Protein AF-A0A176FEP1-F1 (afdb_monomer)

Structure (mmCIF, N/CA/C/O backbone):
data_AF-A0A176FEP1-F1
#
_entry.id   AF-A0A176FEP1-F1
#
loop_
_atom_site.group_PDB
_atom_site.id
_atom_site.type_symbol
_atom_site.label_atom_id
_atom_site.label_alt_id
_atom_site.label_comp_id
_atom_site.label_asym_id
_atom_site.label_entity_id
_atom_site.label_seq_id
_atom_site.pdbx_PDB_ins_code
_atom_site.Cartn_x
_atom_site.Cartn_y
_atom_site.Cartn_z
_atom_site.occupancy
_atom_site.B_iso_or_equiv
_atom_site.auth_seq_id
_atom_site.auth_comp_id
_atom_site.auth_asym_id
_atom_site.auth_atom_id
_atom_site.pdbx_PDB_model_num
ATOM 1 N N . MET A 1 1 ? 14.447 -9.419 -22.314 1.00 90.88 1 MET A N 1
ATOM 2 C CA . MET A 1 1 ? 14.487 -10.756 -21.674 1.00 90.88 1 MET A CA 1
ATOM 3 C C . MET A 1 1 ? 13.138 -11.108 -21.069 1.00 90.88 1 MET A C 1
ATOM 5 O O . MET A 1 1 ? 12.505 -12.002 -21.605 1.00 90.88 1 MET A O 1
ATOM 9 N N . LEU A 1 2 ? 12.655 -10.377 -20.054 1.00 93.69 2 LEU A N 1
ATOM 10 C CA . LEU A 1 2 ? 11.358 -10.649 -19.411 1.00 93.69 2 LEU A CA 1
ATOM 11 C C . LEU A 1 2 ? 10.165 -10.639 -20.390 1.00 93.69 2 LEU A C 1
ATOM 13 O O . LEU A 1 2 ? 9.398 -11.592 -20.425 1.00 93.69 2 LEU A O 1
ATOM 17 N N . ALA A 1 3 ? 10.058 -9.624 -21.258 1.00 93.44 3 ALA A N 1
ATOM 18 C CA . ALA A 1 3 ? 8.990 -9.545 -22.269 1.00 93.44 3 ALA A CA 1
ATOM 19 C C . ALA A 1 3 ? 9.002 -10.715 -23.275 1.00 93.44 3 ALA A C 1
ATOM 21 O O . ALA A 1 3 ? 7.971 -11.063 -23.835 1.00 93.44 3 ALA A O 1
ATOM 22 N N . HIS A 1 4 ? 10.162 -11.347 -23.471 1.00 94.56 4 HIS A N 1
ATOM 23 C CA . HIS A 1 4 ? 10.335 -12.499 -24.359 1.00 94.56 4 HIS A CA 1
ATOM 24 C C . HIS A 1 4 ? 10.307 -13.842 -23.609 1.00 94.56 4 HIS A C 1
ATOM 26 O O . HIS A 1 4 ? 10.610 -14.870 -24.200 1.00 94.56 4 HIS A O 1
ATOM 32 N N . GLY A 1 5 ? 9.986 -13.855 -22.309 1.00 93.44 5 GLY A N 1
ATOM 33 C CA . GLY A 1 5 ? 9.906 -15.088 -21.518 1.00 93.44 5 GLY A CA 1
ATOM 34 C C . GLY A 1 5 ? 11.257 -15.724 -21.174 1.00 93.44 5 GLY A C 1
ATOM 35 O O . GLY A 1 5 ? 11.300 -16.876 -20.767 1.00 93.44 5 GLY A O 1
ATOM 36 N N . HIS A 1 6 ? 12.370 -14.996 -21.313 1.00 95.00 6 HIS A N 1
ATOM 37 C CA . HIS A 1 6 ? 13.706 -15.509 -20.960 1.00 95.00 6 HIS A CA 1
ATOM 38 C C . HIS A 1 6 ? 14.022 -15.390 -19.455 1.00 95.00 6 HIS A C 1
ATOM 40 O O . HIS A 1 6 ? 15.152 -15.632 -19.041 1.00 95.00 6 HIS A O 1
ATOM 46 N N . GLY A 1 7 ? 13.065 -14.938 -18.647 1.00 93.19 7 GLY A N 1
ATOM 47 C CA . GLY A 1 7 ? 13.167 -14.855 -17.194 1.00 93.19 7 GLY A CA 1
ATOM 48 C C . GLY A 1 7 ? 11.782 -14.680 -16.582 1.00 93.19 7 GLY A C 1
ATOM 49 O O . GLY A 1 7 ? 10.898 -14.125 -17.234 1.00 93.19 7 GLY A O 1
ATOM 50 N N . ASP A 1 8 ? 11.608 -15.153 -15.350 1.00 92.62 8 ASP A N 1
ATOM 51 C CA . ASP A 1 8 ? 10.306 -15.196 -14.669 1.00 92.62 8 ASP A CA 1
ATOM 52 C C . ASP A 1 8 ? 9.981 -13.924 -13.872 1.00 92.62 8 ASP A C 1
ATOM 54 O O . ASP A 1 8 ? 8.818 -13.649 -13.580 1.00 92.62 8 ASP A O 1
ATOM 58 N N . GLY A 1 9 ? 11.000 -13.120 -13.559 1.00 94.50 9 GLY A N 1
ATOM 59 C CA . GLY A 1 9 ? 10.851 -11.842 -12.875 1.00 94.50 9 GLY A CA 1
ATOM 60 C C . GLY A 1 9 ? 12.052 -10.923 -13.082 1.00 94.50 9 GLY A C 1
ATOM 61 O O . GLY A 1 9 ? 13.108 -11.340 -13.564 1.00 94.50 9 GLY A O 1
ATOM 62 N N . LEU A 1 10 ? 11.885 -9.649 -12.734 1.00 95.38 10 LEU A N 1
ATOM 63 C CA . LEU A 1 10 ? 12.926 -8.625 -12.819 1.00 95.38 10 LEU A CA 1
ATOM 64 C C . LEU A 1 10 ? 13.037 -7.880 -11.492 1.00 95.38 10 LEU A C 1
ATOM 66 O O . LEU A 1 10 ? 12.065 -7.296 -11.032 1.00 95.38 10 LEU A O 1
ATOM 70 N N . VAL A 1 11 ? 14.245 -7.819 -10.936 1.00 95.69 11 VAL A N 1
ATOM 71 C CA . VAL A 1 11 ? 14.590 -6.901 -9.843 1.00 95.69 11 VAL A CA 1
ATOM 72 C C . VAL A 1 11 ? 15.598 -5.891 -10.375 1.00 95.69 11 VAL A C 1
ATOM 74 O O . VAL A 1 11 ? 16.628 -6.269 -10.935 1.00 95.69 11 VAL A O 1
ATOM 77 N N . THR A 1 12 ? 15.303 -4.600 -10.246 1.00 94.62 12 THR A N 1
ATOM 78 C CA . THR A 1 12 ? 16.153 -3.520 -10.775 1.00 94.62 12 THR A CA 1
ATOM 79 C C . THR A 1 12 ? 16.115 -2.283 -9.875 1.00 94.62 12 THR A C 1
ATOM 81 O O . THR A 1 12 ? 15.426 -2.266 -8.867 1.00 94.62 12 THR A O 1
ATOM 84 N N . GLY A 1 13 ? 16.877 -1.238 -10.203 1.00 92.62 13 GLY A N 1
ATOM 85 C CA . GLY A 1 13 ? 16.836 0.057 -9.507 1.00 92.62 13 GLY A CA 1
ATOM 86 C C . GLY A 1 13 ? 17.880 0.274 -8.410 1.00 92.62 13 GLY A C 1
ATOM 87 O O . GLY A 1 13 ? 18.100 1.414 -8.017 1.00 92.62 13 GLY A O 1
ATOM 88 N N . ALA A 1 14 ? 18.647 -0.751 -8.029 1.00 92.06 14 ALA A N 1
ATOM 89 C CA . ALA A 1 14 ? 19.716 -0.642 -7.023 1.00 92.06 14 ALA A CA 1
ATOM 90 C C . ALA A 1 14 ? 20.821 0.396 -7.344 1.00 92.06 14 ALA A C 1
ATOM 92 O O . ALA A 1 14 ? 21.627 0.734 -6.487 1.00 92.06 14 ALA A O 1
ATOM 93 N N . THR A 1 15 ? 20.886 0.911 -8.576 1.00 90.88 15 THR A N 1
ATOM 94 C CA . THR A 1 15 ? 21.893 1.894 -9.017 1.00 90.88 15 THR A CA 1
ATOM 95 C C . THR A 1 15 ? 21.293 3.137 -9.681 1.00 90.88 15 THR A C 1
ATOM 97 O O . THR A 1 15 ? 22.027 3.961 -10.227 1.00 90.88 15 THR A O 1
ATOM 100 N N . ARG A 1 16 ? 19.960 3.291 -9.693 1.00 91.81 16 ARG A N 1
ATOM 101 C CA . ARG A 1 16 ? 19.256 4.353 -10.438 1.00 91.81 16 ARG A CA 1
ATOM 102 C C . ARG A 1 16 ? 18.066 4.884 -9.642 1.00 91.81 16 ARG A C 1
ATOM 104 O O . ARG A 1 16 ? 17.509 4.191 -8.804 1.00 91.81 16 ARG A O 1
ATOM 111 N N . LYS A 1 17 ? 17.637 6.117 -9.930 1.00 90.00 17 LYS A N 1
ATOM 112 C CA . LYS A 1 17 ? 16.442 6.701 -9.298 1.00 90.00 17 LYS A CA 1
ATOM 113 C C . LYS A 1 17 ? 15.183 5.943 -9.726 1.00 90.00 17 LYS A C 1
ATOM 115 O O . LYS A 1 17 ? 14.990 5.729 -10.922 1.00 90.00 17 LYS A O 1
ATOM 120 N N . SER A 1 18 ? 14.301 5.628 -8.779 1.00 89.69 18 SER A N 1
ATOM 121 C CA . SER A 1 18 ? 13.091 4.828 -9.023 1.00 89.69 18 SER A CA 1
ATOM 122 C C . SER A 1 18 ? 12.181 5.422 -10.099 1.00 89.69 18 SER A C 1
ATOM 124 O O . SER A 1 18 ? 11.716 4.683 -10.953 1.00 89.69 18 SER A O 1
ATOM 126 N N . ALA A 1 19 ? 12.018 6.750 -10.145 1.00 88.38 19 ALA A N 1
ATOM 127 C CA . ALA A 1 19 ? 11.237 7.416 -11.195 1.00 88.38 19 ALA A CA 1
ATOM 128 C C . ALA A 1 19 ? 11.796 7.155 -12.606 1.00 88.38 19 ALA A C 1
ATOM 130 O O . ALA A 1 19 ? 11.045 6.882 -13.533 1.00 88.38 19 ALA A O 1
ATOM 131 N N . HIS A 1 20 ? 13.125 7.174 -12.762 1.00 91.94 20 HIS A N 1
ATOM 132 C CA . HIS A 1 20 ? 13.760 6.860 -14.042 1.00 91.94 20 HIS A CA 1
ATOM 133 C C . HIS A 1 20 ? 13.598 5.381 -14.405 1.00 91.94 20 HIS A C 1
ATOM 135 O O . HIS A 1 20 ? 13.428 5.037 -15.565 1.00 91.94 20 HIS A O 1
ATOM 141 N N . VAL A 1 21 ? 13.675 4.493 -13.415 1.00 93.38 21 VAL A N 1
ATOM 142 C CA . VAL A 1 21 ? 13.493 3.052 -13.621 1.00 93.38 21 VAL A CA 1
ATOM 143 C C . VAL A 1 21 ? 12.059 2.746 -14.050 1.00 93.38 21 VAL A C 1
ATOM 145 O O . VAL A 1 21 ? 11.878 1.997 -15.005 1.00 93.38 21 VAL A O 1
ATOM 148 N N . LEU A 1 22 ? 11.072 3.357 -13.390 1.00 92.19 22 LEU A N 1
ATOM 149 C CA . LEU A 1 22 ? 9.656 3.203 -13.708 1.00 92.19 22 LEU A CA 1
ATOM 150 C C . LEU A 1 22 ? 9.344 3.685 -15.131 1.00 92.19 22 LEU A C 1
ATOM 152 O O . LEU A 1 22 ? 8.743 2.941 -15.891 1.00 92.19 22 LEU A O 1
ATOM 156 N N . ASP A 1 23 ? 9.852 4.857 -15.525 1.00 92.62 23 ASP A N 1
ATOM 157 C CA . ASP A 1 23 ? 9.743 5.384 -16.897 1.00 92.62 23 ASP A CA 1
ATOM 158 C C . ASP A 1 23 ? 10.271 4.389 -17.948 1.00 92.62 23 ASP A C 1
ATOM 160 O O . ASP A 1 23 ? 9.605 4.081 -18.935 1.00 92.62 23 ASP A O 1
ATOM 164 N N . ARG A 1 24 ? 11.442 3.784 -17.699 1.00 93.88 24 ARG A N 1
ATOM 165 C CA . ARG A 1 24 ? 12.003 2.761 -18.599 1.00 93.88 24 ARG A CA 1
ATOM 166 C C . ARG A 1 24 ? 11.187 1.475 -18.646 1.00 93.88 24 ARG A C 1
ATOM 168 O O . ARG A 1 24 ? 11.167 0.831 -19.691 1.00 93.88 24 ARG A O 1
ATOM 175 N N . ILE A 1 25 ? 10.573 1.079 -17.534 1.00 93.88 25 ILE A N 1
ATOM 176 C CA . ILE A 1 25 ? 9.678 -0.081 -17.495 1.00 93.88 25 ILE A CA 1
ATOM 177 C C . ILE A 1 25 ? 8.408 0.235 -18.294 1.00 93.88 25 ILE A C 1
ATOM 179 O O . ILE A 1 25 ? 8.010 -0.606 -19.098 1.00 93.88 25 ILE A O 1
ATOM 183 N N . ASN A 1 26 ? 7.866 1.454 -18.165 1.00 93.56 26 ASN A N 1
ATOM 184 C CA . ASN A 1 26 ? 6.637 1.887 -18.839 1.00 93.56 26 ASN A CA 1
ATOM 185 C C . ASN A 1 26 ? 6.740 1.889 -20.377 1.00 93.56 26 ASN A C 1
ATOM 187 O O . ASN A 1 26 ? 5.744 1.825 -21.081 1.00 93.56 26 ASN A O 1
ATOM 191 N N . HIS A 1 27 ? 7.958 1.927 -20.926 1.00 93.75 27 HIS A N 1
ATOM 192 C CA . HIS A 1 27 ? 8.187 1.789 -22.370 1.00 93.75 27 HIS A CA 1
ATOM 193 C C . HIS A 1 27 ? 7.929 0.373 -22.915 1.00 93.75 27 HIS A C 1
ATOM 195 O O . HIS A 1 27 ? 7.895 0.186 -24.131 1.00 93.75 27 HIS A O 1
ATOM 201 N N . VAL A 1 28 ? 7.859 -0.637 -22.044 1.00 94.19 28 VAL A N 1
ATOM 202 C CA . VAL A 1 28 ? 7.764 -2.057 -22.428 1.00 94.19 28 VAL A CA 1
ATOM 203 C C . VAL A 1 28 ? 6.559 -2.739 -21.786 1.00 94.19 28 VAL A C 1
ATOM 205 O O . VAL A 1 28 ? 5.994 -3.651 -22.382 1.00 94.19 28 VAL A O 1
ATOM 208 N N . PHE A 1 29 ? 6.197 -2.327 -20.575 1.00 94.12 29 PHE A N 1
ATOM 209 C CA . PHE A 1 29 ? 5.078 -2.858 -19.807 1.00 94.12 29 PHE A CA 1
ATOM 210 C C . PHE A 1 29 ? 4.222 -1.705 -19.317 1.00 94.12 29 PHE A C 1
ATOM 212 O O . PHE A 1 29 ? 4.771 -0.677 -18.951 1.00 94.12 29 PHE A O 1
ATOM 219 N N . ASP A 1 30 ? 2.920 -1.916 -19.216 1.00 92.81 30 ASP A N 1
ATOM 220 C CA . ASP A 1 30 ? 1.976 -0.930 -18.700 1.00 92.81 30 ASP A CA 1
ATOM 221 C C . ASP A 1 30 ? 2.180 -0.757 -17.182 1.00 92.81 30 ASP A C 1
ATOM 223 O O . ASP A 1 30 ? 1.655 -1.508 -16.365 1.00 92.81 30 ASP A O 1
ATOM 227 N N . ALA A 1 31 ? 3.047 0.187 -16.806 1.00 90.50 31 ALA A N 1
ATOM 228 C CA . ALA A 1 31 ? 3.557 0.401 -15.446 1.00 90.50 31 ALA A CA 1
ATOM 229 C C . ALA A 1 31 ? 3.258 1.809 -14.899 1.00 90.50 31 ALA A C 1
ATOM 231 O O . ALA A 1 31 ? 3.767 2.195 -13.843 1.00 90.50 31 ALA A O 1
ATOM 232 N N . GLY A 1 32 ? 2.481 2.589 -15.646 1.00 90.00 32 GLY A N 1
ATOM 233 C CA . GLY A 1 32 ? 2.027 3.926 -15.284 1.00 90.00 32 GLY A CA 1
ATOM 234 C C . GLY A 1 32 ? 0.773 3.929 -14.407 1.00 90.00 32 GLY A C 1
ATOM 235 O O . GLY A 1 32 ? 0.088 2.917 -14.247 1.00 90.00 32 GLY A O 1
ATOM 236 N N . ALA A 1 33 ? 0.469 5.104 -13.856 1.00 89.50 33 ALA A N 1
ATOM 237 C CA . ALA A 1 33 ? -0.738 5.350 -13.065 1.00 89.50 33 ALA A CA 1
ATOM 238 C C . ALA A 1 33 ? -2.008 5.076 -13.885 1.00 89.50 33 ALA A C 1
ATOM 240 O O . ALA A 1 33 ? -2.933 4.422 -13.419 1.00 89.50 33 ALA A O 1
ATOM 241 N N . GLU A 1 34 ? -1.996 5.476 -15.157 1.00 89.00 34 GLU A N 1
ATOM 242 C CA . GLU A 1 34 ? -3.073 5.279 -16.126 1.00 89.00 34 GLU A CA 1
ATOM 243 C C . GLU A 1 34 ? -3.420 3.801 -16.379 1.00 89.00 34 GLU A C 1
ATOM 245 O O . GLU A 1 34 ? -4.507 3.490 -16.859 1.00 89.00 34 GLU A O 1
ATOM 250 N N . HIS A 1 35 ? -2.511 2.891 -16.018 1.00 90.06 35 HIS A N 1
ATOM 251 C CA . HIS A 1 35 ? -2.680 1.443 -16.118 1.00 90.06 35 HIS A CA 1
ATOM 252 C C . HIS A 1 35 ? -2.990 0.784 -14.758 1.00 90.06 35 HIS A C 1
ATOM 254 O O . HIS A 1 35 ? -3.132 -0.434 -14.660 1.00 90.06 35 HIS A O 1
ATOM 260 N N . GLY A 1 36 ? -3.116 1.578 -13.689 1.00 90.19 36 GLY A N 1
ATOM 261 C CA . GLY A 1 36 ? -3.427 1.106 -12.341 1.00 90.19 36 GLY A CA 1
ATOM 262 C C . GLY A 1 36 ? -2.242 0.471 -11.608 1.00 90.19 36 GLY A C 1
ATOM 263 O O . GLY A 1 36 ? -2.458 -0.368 -10.722 1.00 90.19 36 GLY A O 1
ATOM 264 N N . ALA A 1 37 ? -1.008 0.840 -11.976 1.00 94.44 37 ALA A N 1
ATOM 265 C CA . ALA A 1 37 ? 0.199 0.410 -11.279 1.00 94.44 37 ALA A CA 1
ATOM 266 C C . ALA A 1 37 ? 0.368 1.164 -9.951 1.00 94.44 37 ALA A C 1
ATOM 268 O O . ALA A 1 37 ? 0.181 2.375 -9.877 1.00 94.44 37 ALA A O 1
ATOM 269 N N . VAL A 1 38 ? 0.739 0.464 -8.879 1.00 95.56 38 VAL A N 1
ATOM 270 C CA . VAL A 1 38 ? 0.790 1.022 -7.517 1.00 95.56 38 VAL A CA 1
ATOM 271 C C . VAL A 1 38 ? 2.018 0.506 -6.779 1.00 95.56 38 VAL A C 1
ATOM 273 O O . VAL A 1 38 ? 2.323 -0.684 -6.822 1.00 95.56 38 VAL A O 1
ATOM 276 N N . GLY A 1 39 ? 2.720 1.387 -6.061 1.00 95.19 39 GLY A N 1
ATOM 277 C CA . GLY A 1 39 ? 3.815 0.991 -5.171 1.00 95.19 39 GLY A CA 1
ATOM 278 C C . GLY A 1 39 ? 3.333 0.763 -3.739 1.00 95.19 39 GLY A C 1
ATOM 279 O O . GLY A 1 39 ? 3.055 1.722 -3.030 1.00 95.19 39 GLY A O 1
ATOM 280 N N . VAL A 1 40 ? 3.259 -0.480 -3.274 1.00 96.38 40 VAL A N 1
ATOM 281 C CA . VAL A 1 40 ? 2.847 -0.812 -1.899 1.00 96.38 40 VAL A CA 1
ATOM 282 C C . VAL A 1 40 ? 4.080 -1.035 -1.028 1.00 96.38 40 VAL A C 1
ATOM 284 O O . VAL A 1 40 ? 4.922 -1.870 -1.338 1.00 96.38 40 VAL A O 1
ATOM 287 N N . THR A 1 41 ? 4.214 -0.320 0.085 1.00 96.00 41 THR A N 1
ATOM 288 C CA . THR A 1 41 ? 5.345 -0.497 1.010 1.00 96.00 41 THR A CA 1
ATOM 289 C C . THR A 1 41 ? 4.877 -1.146 2.302 1.00 96.00 41 THR A C 1
ATOM 291 O O . THR A 1 41 ? 4.010 -0.607 2.985 1.00 96.00 41 THR A O 1
ATOM 294 N N . ALA A 1 42 ? 5.473 -2.279 2.670 1.00 95.75 42 ALA A N 1
ATOM 295 C CA . ALA A 1 42 ? 5.190 -2.962 3.924 1.00 95.75 42 ALA A CA 1
ATOM 296 C C . ALA A 1 42 ? 6.120 -2.458 5.037 1.00 95.75 42 ALA A C 1
ATOM 298 O O . ALA A 1 42 ? 7.342 -2.431 4.890 1.00 95.75 42 ALA A O 1
ATOM 299 N N . LEU A 1 43 ? 5.531 -2.074 6.165 1.00 95.88 43 LEU A N 1
ATOM 300 C CA . LEU A 1 43 ? 6.215 -1.700 7.395 1.00 95.88 43 LEU A CA 1
ATOM 301 C C . LEU A 1 43 ? 6.065 -2.820 8.416 1.00 95.88 43 LEU A C 1
ATOM 303 O O . LEU A 1 43 ? 4.950 -3.206 8.767 1.00 95.88 43 LEU A O 1
ATOM 307 N N . LEU A 1 44 ? 7.194 -3.312 8.915 1.00 95.06 44 LEU A N 1
ATOM 308 C CA . LEU A 1 44 ? 7.253 -4.312 9.968 1.00 95.06 44 LEU A CA 1
ATOM 309 C C . LEU A 1 44 ? 7.765 -3.641 11.239 1.00 95.06 44 LEU A C 1
ATOM 311 O O . LEU A 1 44 ? 8.904 -3.175 11.307 1.00 95.06 44 LEU A O 1
ATOM 315 N N . HIS A 1 45 ? 6.921 -3.589 12.265 1.00 94.69 45 HIS A N 1
ATOM 316 C CA . HIS A 1 45 ? 7.289 -3.005 13.550 1.00 94.69 45 HIS A CA 1
ATOM 317 C C . HIS A 1 45 ? 6.603 -3.752 14.693 1.00 94.69 45 HIS A C 1
ATOM 319 O O . HIS A 1 45 ? 5.382 -3.900 14.703 1.00 94.69 45 HIS A O 1
ATOM 325 N N . LYS A 1 46 ? 7.389 -4.228 15.671 1.00 92.12 46 LYS A N 1
ATOM 326 C CA . LYS A 1 46 ? 6.897 -4.954 16.863 1.00 92.12 46 LYS A CA 1
ATOM 327 C C . LYS A 1 46 ? 5.933 -6.107 16.527 1.00 92.12 46 LYS A C 1
ATOM 329 O O . LYS A 1 46 ? 4.891 -6.256 17.155 1.00 92.12 46 LYS A O 1
ATOM 334 N N . GLY A 1 47 ? 6.261 -6.896 15.502 1.00 90.81 47 GLY A N 1
ATOM 335 C CA . GLY A 1 47 ? 5.443 -8.035 15.061 1.00 90.81 47 GLY A CA 1
ATOM 336 C C . GLY A 1 47 ? 4.165 -7.665 14.298 1.00 90.81 47 GLY A C 1
ATOM 337 O O . GLY A 1 47 ? 3.400 -8.555 13.944 1.00 90.81 47 GLY A O 1
ATOM 338 N N . ARG A 1 48 ? 3.922 -6.376 14.020 1.00 92.44 48 ARG A N 1
ATOM 339 C CA . ARG A 1 48 ? 2.820 -5.915 13.165 1.00 92.44 48 ARG A CA 1
ATOM 340 C C . ARG A 1 48 ? 3.329 -5.635 11.759 1.00 92.44 48 ARG A C 1
ATOM 342 O O . ARG A 1 48 ? 4.392 -5.037 11.605 1.00 92.44 48 ARG A O 1
ATOM 349 N N . ILE A 1 49 ? 2.529 -6.018 10.768 1.00 95.25 49 ILE A N 1
ATOM 350 C CA . ILE A 1 49 ? 2.721 -5.675 9.359 1.00 95.25 49 ILE A CA 1
ATOM 351 C C . ILE A 1 49 ? 1.644 -4.656 8.988 1.00 95.25 49 ILE A C 1
ATOM 353 O O . ILE A 1 49 ? 0.456 -4.930 9.159 1.00 95.25 49 ILE A O 1
ATOM 357 N N . VAL A 1 50 ? 2.056 -3.480 8.520 1.00 97.12 50 VAL A N 1
ATOM 358 C CA . VAL A 1 50 ? 1.158 -2.432 8.014 1.00 97.12 50 VAL A CA 1
ATOM 359 C C . VAL A 1 50 ? 1.660 -1.984 6.652 1.00 97.12 50 VAL A C 1
ATOM 361 O O . VAL A 1 50 ? 2.822 -1.624 6.505 1.00 97.12 50 VAL A O 1
ATOM 364 N N . MET A 1 51 ? 0.793 -1.999 5.652 1.00 97.81 51 MET A N 1
ATOM 365 C CA . MET A 1 51 ? 1.097 -1.541 4.304 1.00 97.81 51 MET A CA 1
ATOM 366 C C . MET A 1 51 ? 0.699 -0.076 4.148 1.00 97.81 51 MET A C 1
ATOM 368 O O . MET A 1 51 ? -0.422 0.298 4.473 1.00 97.81 51 MET A O 1
ATOM 372 N N . ILE A 1 52 ? 1.613 0.748 3.644 1.00 97.88 52 ILE A N 1
ATOM 373 C CA . ILE A 1 52 ? 1.327 2.106 3.175 1.00 97.88 52 ILE A CA 1
ATOM 374 C C . ILE A 1 52 ? 1.260 2.041 1.656 1.00 97.88 52 ILE A C 1
ATOM 376 O O . ILE A 1 52 ? 2.227 1.621 1.011 1.00 97.88 52 ILE A O 1
ATOM 380 N N . THR A 1 53 ? 0.118 2.414 1.088 1.00 95.75 53 THR A N 1
ATOM 381 C CA . THR A 1 53 ? -0.103 2.278 -0.350 1.00 95.75 53 THR A CA 1
ATOM 382 C C . THR A 1 53 ? 0.270 3.543 -1.107 1.00 95.75 53 THR A C 1
ATOM 384 O O . THR A 1 53 ? 0.090 4.666 -0.647 1.00 95.75 53 THR A O 1
ATOM 387 N N . ASP A 1 54 ? 0.787 3.299 -2.296 1.00 84.69 54 ASP A N 1
ATOM 388 C CA . ASP A 1 54 ? 1.342 4.229 -3.261 1.00 84.69 54 ASP A CA 1
ATOM 389 C C . ASP A 1 54 ? 2.478 5.156 -2.813 1.00 84.69 54 ASP A C 1
ATOM 391 O O . ASP A 1 54 ? 2.361 6.377 -2.678 1.00 84.69 54 ASP A O 1
ATOM 395 N N . THR A 1 55 ? 3.647 4.549 -2.657 1.00 79.69 55 THR A N 1
ATOM 396 C CA . THR A 1 55 ? 4.914 5.238 -2.411 1.00 79.69 55 THR A CA 1
ATOM 397 C C . THR A 1 55 ? 5.694 5.576 -3.683 1.00 79.69 55 THR A C 1
ATOM 399 O O . THR A 1 55 ? 6.786 6.144 -3.572 1.00 79.69 55 THR A O 1
ATOM 402 N N . LEU A 1 56 ? 5.182 5.253 -4.881 1.00 85.69 56 LEU A N 1
ATOM 403 C CA . LEU A 1 56 ? 5.995 5.276 -6.103 1.00 85.69 56 LEU A CA 1
ATOM 404 C C . LEU A 1 56 ? 5.321 5.900 -7.333 1.00 85.69 56 LEU A C 1
ATOM 406 O O . LEU A 1 56 ? 5.999 6.657 -8.033 1.00 85.69 56 LEU A O 1
ATOM 410 N N . VAL A 1 57 ? 4.048 5.599 -7.601 1.00 89.75 57 VAL A N 1
ATOM 411 C CA . VAL A 1 57 ? 3.423 5.788 -8.919 1.00 89.75 57 VAL A CA 1
ATOM 412 C C . VAL A 1 57 ? 2.542 7.041 -8.969 1.00 89.75 57 VAL A C 1
ATOM 414 O O . VAL A 1 57 ? 2.917 7.997 -9.649 1.00 89.75 57 VAL A O 1
ATOM 417 N N . HIS A 1 58 ? 1.424 7.099 -8.236 1.00 91.62 58 HIS A N 1
ATOM 418 C CA . HIS A 1 58 ? 0.467 8.209 -8.327 1.00 91.62 58 HIS A CA 1
ATOM 419 C C . HIS A 1 58 ? 0.901 9.385 -7.452 1.00 91.62 58 HIS A C 1
ATOM 421 O O . HIS A 1 58 ? 0.981 9.293 -6.227 1.00 91.62 58 HIS A O 1
ATOM 427 N N . GLU A 1 59 ? 1.158 10.538 -8.069 1.00 89.50 59 GLU A N 1
ATOM 428 C CA . GLU A 1 59 ? 1.571 11.731 -7.329 1.00 89.50 59 GLU A CA 1
ATOM 429 C C . GLU A 1 59 ? 0.407 12.374 -6.557 1.00 89.50 59 GLU A C 1
ATOM 431 O O . GLU A 1 59 ? 0.536 12.647 -5.358 1.00 89.50 59 GLU A O 1
ATOM 436 N N . TRP A 1 60 ? -0.729 12.553 -7.238 1.00 91.38 60 TRP A N 1
ATOM 437 C CA . TRP A 1 60 ? -1.950 13.178 -6.727 1.00 91.38 60 TRP A CA 1
ATOM 438 C C . TRP A 1 60 ? -3.182 12.366 -7.151 1.00 91.38 60 TRP A C 1
ATOM 440 O O . TRP A 1 60 ? -3.891 12.797 -8.055 1.00 91.38 60 TRP A O 1
ATOM 450 N N . PRO A 1 61 ? -3.441 11.211 -6.519 1.00 94.00 61 PRO A N 1
ATOM 451 C CA . PRO A 1 61 ? -4.535 10.335 -6.927 1.00 94.00 61 PRO A CA 1
ATOM 452 C C . PRO A 1 61 ? -5.898 10.995 -6.680 1.00 94.00 61 PRO A C 1
ATOM 454 O O . PRO A 1 61 ? -6.079 11.661 -5.647 1.00 94.00 61 PRO A O 1
ATOM 457 N N . ASP A 1 62 ? -6.837 10.817 -7.603 1.00 94.94 62 ASP A N 1
ATOM 458 C CA . ASP A 1 62 ? -8.254 11.134 -7.397 1.00 94.94 62 ASP A CA 1
ATOM 459 C C . ASP A 1 62 ? -8.999 9.995 -6.665 1.00 94.94 62 ASP A C 1
ATOM 461 O O . ASP A 1 62 ? -8.388 9.037 -6.197 1.00 94.94 62 ASP A O 1
ATOM 465 N N . GLU A 1 63 ? -10.314 10.108 -6.472 1.00 95.69 63 GLU A N 1
ATOM 466 C CA . GLU A 1 63 ? -11.111 9.062 -5.816 1.00 95.69 63 GLU A CA 1
ATOM 467 C C . GLU A 1 63 ? -11.102 7.691 -6.521 1.00 95.69 63 GLU A C 1
ATOM 469 O O . GLU A 1 63 ? -11.171 6.669 -5.832 1.00 95.69 63 GLU A O 1
ATOM 474 N N . GLU A 1 64 ? -11.002 7.649 -7.852 1.00 96.38 64 GLU A N 1
ATOM 475 C CA . GLU A 1 64 ? -10.967 6.413 -8.642 1.00 96.38 64 GLU A CA 1
ATOM 476 C C . GLU A 1 64 ? -9.582 5.765 -8.569 1.00 96.38 64 GLU A C 1
ATOM 478 O O . GLU A 1 64 ? -9.473 4.544 -8.400 1.00 96.38 64 GLU A O 1
ATOM 483 N N . ASP A 1 65 ? -8.528 6.584 -8.611 1.00 96.75 65 ASP A N 1
ATOM 484 C CA . ASP A 1 65 ? -7.152 6.161 -8.365 1.00 96.75 65 ASP A CA 1
ATOM 485 C C . ASP A 1 65 ? -7.009 5.604 -6.946 1.00 96.75 65 ASP A C 1
ATOM 487 O O . ASP A 1 65 ? -6.446 4.532 -6.746 1.00 96.75 65 ASP A O 1
ATOM 491 N N . LEU A 1 66 ? -7.554 6.296 -5.938 1.00 97.50 66 LEU A N 1
ATOM 492 C CA . LEU A 1 66 ? -7.514 5.865 -4.538 1.00 97.50 66 LEU A CA 1
ATOM 493 C C . LEU A 1 66 ? -8.221 4.518 -4.331 1.00 97.50 66 LEU A C 1
ATOM 495 O O . LEU A 1 66 ? -7.732 3.684 -3.565 1.00 97.50 66 LEU A O 1
ATOM 499 N N . ALA A 1 67 ? -9.343 4.287 -5.015 1.00 97.69 67 ALA A N 1
ATOM 500 C CA . ALA A 1 67 ? -10.015 2.991 -5.017 1.00 97.69 67 ALA A CA 1
ATOM 501 C C . ALA A 1 67 ? -9.137 1.902 -5.660 1.00 97.69 67 ALA A C 1
ATOM 503 O O . ALA A 1 67 ? -8.943 0.839 -5.071 1.00 97.69 67 ALA A O 1
ATOM 504 N N . THR A 1 68 ? -8.505 2.188 -6.800 1.00 97.38 68 THR A N 1
ATOM 505 C CA . THR A 1 68 ? -7.559 1.261 -7.446 1.00 97.38 68 THR A CA 1
ATOM 506 C C . THR A 1 68 ? -6.361 0.956 -6.539 1.00 97.38 68 THR A C 1
ATOM 508 O O . THR A 1 68 ? -5.971 -0.199 -6.370 1.00 97.38 68 THR A O 1
ATOM 511 N N . ILE A 1 69 ? -5.806 1.974 -5.877 1.00 97.94 69 ILE A N 1
ATOM 512 C CA . ILE A 1 69 ? -4.717 1.851 -4.901 1.00 97.94 69 ILE A CA 1
ATOM 513 C C . ILE A 1 69 ? -5.115 0.933 -3.738 1.00 97.94 69 ILE A C 1
ATOM 515 O O . ILE A 1 69 ? -4.309 0.099 -3.314 1.00 97.94 69 ILE A O 1
ATOM 519 N N . ALA A 1 70 ? -6.350 1.044 -3.246 1.00 98.31 70 ALA A N 1
ATOM 520 C CA . ALA A 1 70 ? -6.879 0.163 -2.212 1.00 98.31 70 ALA A CA 1
ATOM 521 C C . ALA A 1 70 ? -6.957 -1.299 -2.679 1.00 98.31 70 ALA A C 1
ATOM 523 O O . ALA A 1 70 ? -6.493 -2.189 -1.965 1.00 98.31 70 ALA A O 1
ATOM 524 N N . GLU A 1 71 ? -7.479 -1.551 -3.882 1.00 97.88 71 GLU A N 1
ATOM 525 C CA . GLU A 1 71 ? -7.575 -2.895 -4.468 1.00 97.88 71 GLU A CA 1
ATOM 526 C C . GLU A 1 71 ? -6.190 -3.528 -4.666 1.00 97.88 71 GLU A C 1
ATOM 528 O O . GLU A 1 71 ? -5.982 -4.691 -4.310 1.00 97.88 71 GLU A O 1
ATOM 533 N N . ARG A 1 72 ? -5.207 -2.760 -5.157 1.00 97.12 72 ARG A N 1
ATOM 534 C CA . ARG A 1 72 ? -3.811 -3.223 -5.276 1.00 97.12 72 ARG A CA 1
ATOM 535 C C . ARG A 1 72 ? -3.184 -3.503 -3.911 1.00 97.12 72 ARG A C 1
ATOM 537 O O . ARG A 1 72 ? -2.522 -4.524 -3.738 1.00 97.12 72 ARG A O 1
ATOM 544 N N . GLY A 1 73 ? -3.437 -2.652 -2.918 1.00 97.62 73 GLY A N 1
ATOM 545 C CA . GLY A 1 73 ? -3.024 -2.893 -1.534 1.00 97.62 73 GLY A CA 1
ATOM 546 C C . GLY A 1 73 ? -3.603 -4.192 -0.965 1.00 97.62 73 GLY A C 1
ATOM 547 O O . GLY A 1 73 ? -2.871 -4.991 -0.379 1.00 97.62 73 GLY A O 1
ATOM 548 N N . ALA A 1 74 ? -4.896 -4.440 -1.186 1.00 98.00 74 ALA A N 1
ATOM 549 C CA . ALA A 1 74 ? -5.573 -5.664 -0.765 1.00 98.00 74 ALA A CA 1
ATOM 550 C C . ALA A 1 74 ? -5.041 -6.906 -1.494 1.00 98.00 74 ALA A C 1
ATOM 552 O O . ALA A 1 74 ? -4.844 -7.950 -0.870 1.00 98.00 74 ALA A O 1
ATOM 553 N N . HIS A 1 75 ? -4.734 -6.791 -2.789 1.00 96.44 75 HIS A N 1
ATOM 554 C CA . HIS A 1 75 ? -4.101 -7.861 -3.556 1.00 96.44 75 HIS A CA 1
ATOM 555 C C . HIS A 1 75 ? -2.727 -8.242 -2.982 1.00 96.44 75 HIS A C 1
ATOM 557 O O . HIS A 1 75 ? -2.469 -9.417 -2.716 1.00 96.44 75 HIS A O 1
ATOM 563 N N . VAL A 1 76 ? -1.870 -7.252 -2.706 1.00 96.56 76 VAL A N 1
ATOM 564 C CA . VAL A 1 76 ? -0.559 -7.482 -2.078 1.00 96.56 76 VAL A CA 1
ATOM 565 C C . VAL A 1 76 ? -0.713 -8.117 -0.694 1.00 96.56 76 VAL A C 1
ATOM 567 O O . VAL A 1 76 ? 0.003 -9.067 -0.380 1.00 96.56 76 VAL A O 1
ATOM 570 N N . ALA A 1 77 ? -1.673 -7.662 0.114 1.00 96.94 77 ALA A N 1
ATOM 571 C CA . ALA A 1 77 ? -1.951 -8.252 1.422 1.00 96.94 77 ALA A CA 1
ATOM 572 C C . ALA A 1 77 ? -2.313 -9.742 1.329 1.00 96.94 77 ALA A C 1
ATOM 574 O O . ALA A 1 77 ? -1.738 -10.559 2.051 1.00 96.94 77 ALA A O 1
ATOM 575 N N . ARG A 1 78 ? -3.195 -10.112 0.391 1.00 96.56 78 ARG A N 1
ATOM 576 C CA . ARG A 1 78 ? -3.593 -11.509 0.155 1.00 96.56 78 ARG A CA 1
ATOM 577 C C . ARG A 1 78 ? -2.426 -12.375 -0.308 1.00 96.56 78 ARG A C 1
ATOM 579 O O . ARG A 1 78 ? -2.270 -13.484 0.197 1.00 96.56 78 ARG A O 1
ATOM 586 N N . ASN A 1 79 ? -1.567 -11.857 -1.186 1.00 94.31 79 ASN A N 1
ATOM 587 C CA . ASN A 1 79 ? -0.344 -12.549 -1.609 1.00 94.31 79 ASN A CA 1
ATOM 588 C C . ASN A 1 79 ? 0.612 -12.829 -0.432 1.00 94.31 79 ASN A C 1
ATOM 590 O O . ASN A 1 79 ? 1.370 -13.795 -0.468 1.00 94.31 79 ASN A O 1
ATOM 594 N N . LEU A 1 80 ? 0.555 -12.014 0.627 1.00 93.25 80 LEU A N 1
ATOM 595 C CA . LEU A 1 80 ? 1.298 -12.209 1.876 1.00 93.25 80 LEU A CA 1
ATOM 596 C C . LEU A 1 80 ? 0.526 -13.031 2.930 1.00 93.25 80 LEU A C 1
ATOM 598 O O . LEU A 1 80 ? 1.004 -13.180 4.054 1.00 93.25 80 LEU A O 1
ATOM 602 N N . GLY A 1 81 ? -0.653 -13.564 2.592 1.00 94.69 81 GLY A N 1
ATOM 603 C CA . GLY A 1 81 ? -1.498 -14.352 3.495 1.00 94.69 81 GLY A CA 1
ATOM 604 C C . GLY A 1 81 ? -2.228 -13.528 4.561 1.00 94.69 81 GLY A C 1
ATOM 605 O O . GLY A 1 81 ? -2.590 -14.061 5.608 1.00 94.69 81 GLY A O 1
ATOM 606 N N . ILE A 1 82 ? -2.415 -12.227 4.329 1.00 96.31 82 ILE A N 1
ATOM 607 C CA . ILE A 1 82 ? -3.036 -11.292 5.271 1.00 96.31 82 ILE A CA 1
ATOM 608 C C . ILE A 1 82 ? -4.447 -10.940 4.786 1.00 96.31 82 ILE A C 1
ATOM 610 O O . ILE A 1 82 ? -4.613 -10.462 3.666 1.00 96.31 82 ILE A O 1
ATOM 614 N N . GLU A 1 83 ? -5.449 -11.105 5.656 1.00 97.56 83 GLU A N 1
ATOM 615 C CA . GLU A 1 83 ? -6.821 -10.664 5.368 1.00 97.56 83 GLU A CA 1
ATOM 616 C C . GLU A 1 83 ? -6.884 -9.125 5.284 1.00 97.56 83 GLU A C 1
ATOM 618 O O . GLU A 1 83 ? -6.535 -8.466 6.278 1.00 97.56 83 GLU A O 1
ATOM 623 N N . PRO A 1 84 ? -7.283 -8.527 4.145 1.00 98.31 84 PRO A N 1
ATOM 624 C CA . PRO A 1 84 ? -7.209 -7.082 3.957 1.00 98.31 84 PRO A CA 1
ATOM 625 C C . PRO A 1 84 ? -8.197 -6.307 4.838 1.00 98.31 84 PRO A C 1
ATOM 627 O O . PRO A 1 84 ? -9.392 -6.590 4.866 1.00 98.31 84 PRO A O 1
ATOM 630 N N . ARG A 1 85 ? -7.690 -5.274 5.519 1.00 98.44 85 ARG A N 1
ATOM 631 C CA . ARG A 1 85 ? -8.477 -4.243 6.209 1.00 98.44 85 ARG A CA 1
ATOM 632 C C . ARG A 1 85 ? -7.925 -2.876 5.843 1.00 98.44 85 ARG A C 1
ATOM 634 O O . ARG A 1 85 ? -6.852 -2.484 6.319 1.00 98.44 85 ARG A O 1
ATOM 641 N N . VAL A 1 86 ? -8.649 -2.179 4.977 1.00 98.75 86 VAL A N 1
ATOM 642 C CA . VAL A 1 86 ? -8.199 -0.946 4.331 1.00 98.75 86 VAL A CA 1
ATOM 643 C C . VAL A 1 86 ? -8.744 0.283 5.053 1.00 98.75 86 VAL A C 1
ATOM 645 O O . VAL A 1 86 ? -9.942 0.411 5.273 1.00 98.75 86 VAL A O 1
ATOM 648 N N . ALA A 1 87 ? -7.875 1.236 5.372 1.00 98.50 87 ALA A N 1
ATOM 649 C CA . ALA A 1 87 ? -8.282 2.556 5.837 1.00 98.50 87 ALA A CA 1
ATOM 650 C C . ALA A 1 87 ? -7.839 3.637 4.848 1.00 98.50 87 ALA A C 1
ATOM 652 O O . ALA A 1 87 ? -6.650 3.757 4.548 1.00 98.50 87 ALA A O 1
ATOM 653 N N . PHE A 1 88 ? -8.783 4.459 4.391 1.00 97.94 88 PHE A N 1
ATOM 654 C CA . PHE A 1 88 ? -8.499 5.710 3.690 1.00 97.94 88 PHE A CA 1
ATOM 655 C C . PHE A 1 88 ? -8.135 6.767 4.725 1.00 97.94 88 PHE A C 1
ATOM 657 O O . PHE A 1 88 ? -9.004 7.326 5.404 1.00 97.94 88 PHE A O 1
ATOM 664 N N . VAL A 1 89 ? -6.833 7.002 4.879 1.00 97.12 89 VAL A N 1
ATOM 665 C CA . VAL A 1 89 ? -6.309 7.839 5.953 1.00 97.12 89 VAL A CA 1
ATOM 666 C C . VAL A 1 89 ? -6.135 9.291 5.545 1.00 97.12 89 VAL A C 1
ATOM 668 O O . VAL A 1 89 ? -5.723 9.613 4.433 1.00 97.12 89 VAL A O 1
ATOM 671 N N . SER A 1 90 ? -6.388 10.187 6.486 1.00 94.88 90 SER A N 1
ATOM 672 C CA . SER A 1 90 ? -6.223 11.624 6.311 1.00 94.88 90 SER A CA 1
ATOM 673 C C . SER A 1 90 ? -5.984 12.303 7.661 1.00 94.88 90 SER A C 1
ATOM 675 O O . SER A 1 90 ? -5.759 11.649 8.675 1.00 94.88 90 SER A O 1
ATOM 677 N N . PHE A 1 91 ? -5.988 13.631 7.678 1.00 91.81 91 PHE A N 1
ATOM 678 C CA . PHE A 1 91 ? -5.998 14.424 8.906 1.00 91.81 91 PHE A CA 1
ATOM 679 C C . PHE A 1 91 ? -7.414 14.662 9.454 1.00 91.81 91 PHE A C 1
ATOM 681 O O . PHE A 1 91 ? -7.544 15.200 10.551 1.00 91.81 91 PHE A O 1
ATOM 688 N N . SER A 1 92 ? -8.457 14.318 8.691 1.00 92.44 92 SER A N 1
ATOM 689 C CA . SER A 1 92 ? -9.853 14.426 9.112 1.00 92.44 92 SER A CA 1
ATOM 690 C C . SER A 1 92 ? -10.452 13.047 9.376 1.00 92.44 92 SER A C 1
ATOM 692 O O . SER A 1 92 ? -9.997 12.042 8.826 1.00 92.44 92 SER A O 1
ATOM 694 N N . THR A 1 93 ? -11.462 13.007 10.243 1.00 94.06 93 THR A N 1
ATOM 695 C CA . THR A 1 93 ? -12.184 11.784 10.591 1.00 94.06 93 THR A CA 1
ATOM 696 C C . THR A 1 93 ? -13.669 11.985 10.355 1.00 94.06 93 THR A C 1
ATOM 698 O O . THR A 1 93 ? -14.281 12.874 10.947 1.00 94.06 93 THR A O 1
ATOM 701 N N . PHE A 1 94 ? -14.233 11.177 9.454 1.00 92.62 94 PHE A N 1
ATOM 702 C CA . PHE A 1 94 ? -15.644 11.173 9.061 1.00 92.62 94 PHE A CA 1
ATOM 703 C C . PHE A 1 94 ? -16.224 12.578 8.806 1.00 92.62 94 PHE A C 1
ATOM 705 O O . PHE A 1 94 ? -17.348 12.891 9.196 1.00 92.62 94 PHE A O 1
ATOM 712 N N . GLY A 1 95 ? -15.444 13.430 8.127 1.00 86.31 95 GLY A N 1
ATOM 713 C CA . GLY A 1 95 ? -15.869 14.753 7.665 1.00 86.31 95 GLY A CA 1
ATOM 714 C C . GLY A 1 95 ? -15.458 15.939 8.542 1.00 86.31 95 GLY A C 1
ATOM 715 O O . GLY A 1 95 ? -15.855 17.066 8.230 1.00 86.31 95 GLY A O 1
ATOM 716 N N . TYR A 1 96 ? -14.666 15.739 9.604 1.00 85.06 96 TYR A N 1
ATOM 717 C CA . TYR A 1 96 ? -14.160 16.839 10.433 1.00 85.06 96 TYR A CA 1
ATOM 718 C C . TYR A 1 96 ? -12.648 16.749 10.723 1.00 85.06 96 TYR A C 1
ATOM 720 O O . TYR A 1 96 ? -12.180 15.691 11.147 1.00 85.06 96 TYR A O 1
ATOM 728 N N . PRO A 1 97 ? -11.880 17.852 10.568 1.00 85.50 97 PRO A N 1
ATOM 729 C CA . PRO A 1 97 ? -12.292 19.138 9.992 1.00 85.50 97 PRO A CA 1
ATOM 730 C C . PRO A 1 97 ? -12.566 19.036 8.483 1.00 85.50 97 PRO A C 1
ATOM 732 O O . PRO A 1 97 ? -11.892 18.302 7.766 1.00 85.50 97 PRO A O 1
ATOM 735 N N . ARG A 1 98 ? -13.543 19.806 7.982 1.00 81.94 98 ARG A N 1
ATOM 736 C CA . ARG A 1 98 ? -13.863 19.823 6.546 1.00 81.94 98 ARG A CA 1
ATOM 737 C C . ARG A 1 98 ? -12.701 20.411 5.751 1.00 81.94 98 ARG A C 1
ATOM 739 O O . ARG A 1 98 ? -12.213 21.495 6.067 1.00 81.94 98 ARG A O 1
ATOM 746 N N . SER A 1 99 ? -12.302 19.726 4.688 1.00 83.50 99 SER A N 1
ATOM 747 C CA . SER A 1 99 ? -11.296 20.216 3.754 1.00 83.50 99 SER A CA 1
ATOM 748 C C . SER A 1 99 ? -11.505 19.618 2.372 1.00 83.50 99 SER A C 1
ATOM 750 O O . SER A 1 99 ? -11.861 18.453 2.236 1.00 83.50 99 SER A O 1
ATOM 752 N N . GLU A 1 100 ? -11.209 20.399 1.343 1.00 74.81 100 GLU A N 1
ATOM 753 C CA . GLU A 1 100 ? -11.215 19.940 -0.047 1.00 74.81 100 GLU A CA 1
ATOM 754 C C . GLU A 1 100 ? -10.246 18.764 -0.269 1.00 74.81 100 GLU A C 1
ATOM 756 O O . GLU A 1 100 ? -10.552 17.813 -0.980 1.00 74.81 100 GLU A O 1
ATOM 761 N N . ARG A 1 101 ? -9.092 18.770 0.416 1.00 74.81 101 ARG A N 1
ATOM 762 C CA . ARG A 1 101 ? -8.092 17.689 0.313 1.00 74.81 101 ARG A CA 1
ATOM 763 C C . ARG A 1 101 ? -8.551 16.385 0.968 1.00 74.81 101 ARG A C 1
ATOM 765 O O . ARG A 1 101 ? -8.096 15.316 0.573 1.00 74.81 101 ARG A O 1
ATOM 772 N N . ALA A 1 102 ? -9.413 16.506 1.972 1.00 81.81 102 ALA A N 1
ATOM 773 C CA . ALA A 1 102 ? -10.043 15.410 2.696 1.00 81.81 102 ALA A CA 1
ATOM 774 C C . ALA A 1 102 ? -11.196 14.798 1.876 1.00 81.81 102 ALA A C 1
ATOM 776 O O . ALA A 1 102 ? -11.394 13.587 1.862 1.00 81.81 102 ALA A O 1
ATOM 777 N N . GLU A 1 103 ? -11.888 15.616 1.078 1.00 89.00 103 GLU A N 1
ATOM 778 C CA . GLU A 1 103 ? -13.090 15.200 0.357 1.00 89.00 103 GLU A CA 1
ATOM 779 C C . GLU A 1 103 ? -12.876 13.989 -0.561 1.00 89.00 103 GLU A C 1
ATOM 781 O O . GLU A 1 103 ? -13.693 13.070 -0.547 1.00 89.00 103 GLU A O 1
ATOM 786 N N . LYS A 1 104 ? -11.755 13.912 -1.289 1.00 92.75 104 LYS A N 1
ATOM 787 C CA . LYS A 1 104 ? -11.448 12.733 -2.119 1.00 92.75 104 LYS A CA 1
ATOM 788 C C . LYS A 1 104 ? -11.286 11.445 -1.303 1.00 92.75 104 LYS A C 1
ATOM 790 O O . LYS A 1 104 ? -11.720 10.387 -1.744 1.00 92.75 104 LYS A O 1
ATOM 795 N N . MET A 1 105 ? -10.741 11.539 -0.087 1.00 95.06 105 MET A N 1
ATOM 796 C CA . MET A 1 105 ? -10.606 10.396 0.825 1.00 95.06 105 MET A CA 1
ATOM 797 C C . MET A 1 105 ? -11.965 9.959 1.371 1.00 95.06 105 MET A C 1
ATOM 799 O O . MET A 1 105 ? -12.167 8.781 1.639 1.00 95.06 105 MET A O 1
ATOM 803 N N . HIS A 1 106 ? -12.910 10.892 1.504 1.00 93.38 106 HIS A N 1
ATOM 804 C CA . HIS A 1 106 ? -14.298 10.589 1.842 1.00 93.38 106 HIS A CA 1
ATOM 805 C C . HIS A 1 106 ? -15.086 10.005 0.653 1.00 93.38 106 HIS A C 1
ATOM 807 O O . HIS A 1 106 ? -15.998 9.202 0.854 1.00 93.38 106 HIS A O 1
ATOM 813 N N . ARG A 1 107 ? -14.759 10.391 -0.590 1.00 95.00 107 ARG A N 1
ATOM 814 C CA . ARG A 1 107 ? -15.416 9.877 -1.806 1.00 95.00 107 ARG A CA 1
ATOM 815 C C . ARG A 1 107 ? -14.909 8.495 -2.228 1.00 95.00 107 ARG A C 1
ATOM 817 O O . ARG A 1 107 ? -15.732 7.667 -2.607 1.00 95.00 107 ARG A O 1
ATOM 824 N N . ALA A 1 108 ? -13.612 8.211 -2.104 1.00 96.38 108 ALA A N 1
ATOM 825 C CA . ALA A 1 108 ? -13.006 6.950 -2.550 1.00 96.38 108 ALA A CA 1
ATOM 826 C C . ALA A 1 108 ? -13.660 5.665 -1.979 1.00 96.38 108 ALA A C 1
ATOM 828 O O . ALA A 1 108 ? -13.883 4.726 -2.743 1.00 96.38 108 ALA A O 1
ATOM 829 N N . PRO A 1 109 ? -14.082 5.593 -0.698 1.00 96.81 109 PRO A N 1
ATOM 830 C CA . PRO A 1 109 ? -14.839 4.444 -0.198 1.00 96.81 109 PRO A CA 1
ATOM 831 C C . PRO A 1 109 ? -16.146 4.175 -0.959 1.00 96.81 109 PRO A C 1
ATOM 833 O O . PRO A 1 109 ? -16.531 3.023 -1.121 1.00 96.81 109 PRO A O 1
ATOM 836 N N . LYS A 1 110 ? -16.836 5.211 -1.453 1.00 96.94 110 LYS A N 1
ATOM 837 C CA . LYS A 1 110 ? -18.075 5.033 -2.234 1.00 96.94 110 LYS A CA 1
ATOM 838 C C . LYS A 1 110 ? -17.790 4.424 -3.607 1.00 96.94 110 LYS A C 1
ATOM 840 O O . LYS A 1 110 ? -18.609 3.669 -4.120 1.00 96.94 110 LYS A O 1
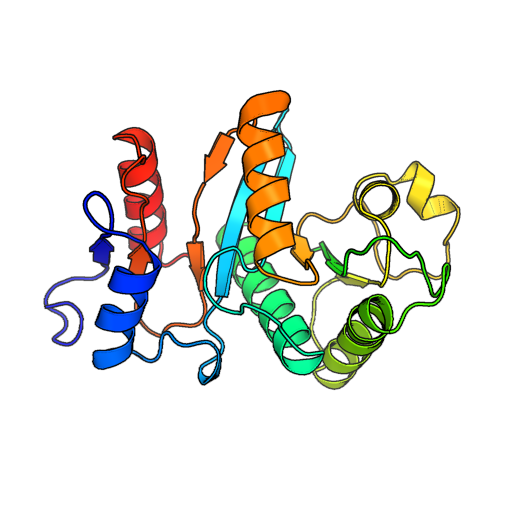ATOM 845 N N . VAL A 1 111 ? -16.625 4.730 -4.179 1.00 98.00 111 VAL A N 1
ATOM 846 C CA . VAL A 1 111 ? -16.143 4.106 -5.417 1.00 98.00 111 VAL A CA 1
ATOM 847 C C . VAL A 1 111 ? -15.861 2.619 -5.187 1.00 98.00 111 VAL A C 1
ATOM 849 O O . VAL A 1 111 ? -16.305 1.783 -5.963 1.00 98.00 111 VAL A O 1
ATOM 852 N N . LEU A 1 112 ? -15.190 2.249 -4.092 1.00 97.06 112 LEU A N 1
ATOM 853 C CA . LEU A 1 112 ? -14.991 0.828 -3.768 1.00 97.06 112 LEU A CA 1
ATOM 854 C C . LEU A 1 112 ? -16.304 0.078 -3.529 1.00 97.06 112 LEU A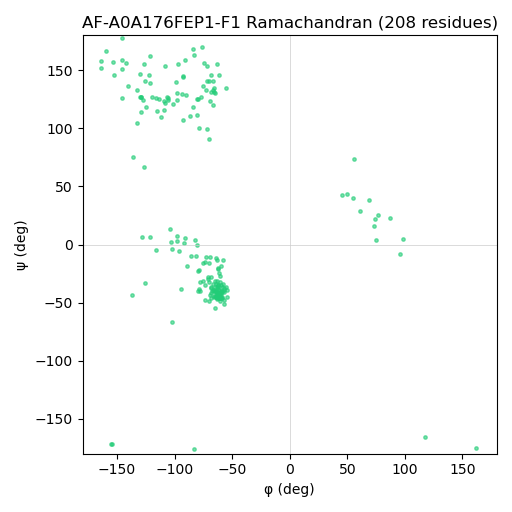 C 1
ATOM 856 O O . LEU A 1 112 ? -16.442 -1.077 -3.927 1.00 97.06 112 LEU A O 1
ATOM 860 N N . GLU A 1 113 ? -17.272 0.732 -2.889 1.00 96.88 113 GLU A N 1
ATOM 861 C CA . GLU A 1 113 ? -18.596 0.157 -2.666 1.00 96.88 113 GLU A CA 1
ATOM 862 C C . GLU A 1 113 ? -19.321 -0.115 -3.990 1.00 96.88 113 GLU A C 1
ATOM 864 O O . GLU A 1 113 ? -19.882 -1.196 -4.163 1.00 96.88 113 GLU A O 1
ATOM 869 N N . SER A 1 114 ? -19.246 0.804 -4.961 1.00 97.88 114 SER A N 1
ATOM 870 C CA . SER A 1 114 ? -19.828 0.590 -6.292 1.00 97.88 114 SER A CA 1
ATOM 871 C C . SER A 1 114 ? -19.098 -0.488 -7.103 1.00 97.88 114 SER A C 1
ATOM 873 O O . SER A 1 114 ? -19.735 -1.170 -7.906 1.00 97.88 114 SER A O 1
ATOM 875 N N . ARG A 1 115 ? -17.794 -0.691 -6.861 1.00 97.56 115 ARG A N 1
ATOM 876 C CA . ARG A 1 115 ? -17.000 -1.794 -7.433 1.00 97.56 115 ARG A CA 1
ATOM 877 C C . ARG A 1 115 ? -17.314 -3.159 -6.803 1.00 97.56 115 ARG A C 1
ATOM 879 O O . ARG A 1 115 ? -16.976 -4.180 -7.396 1.00 97.56 115 ARG A O 1
ATOM 886 N N . GLY A 1 116 ? -17.987 -3.199 -5.649 1.00 96.50 116 GLY A N 1
ATOM 887 C CA . GLY A 1 116 ? -18.429 -4.444 -5.013 1.00 96.50 116 GLY A CA 1
ATOM 888 C C . GLY A 1 116 ? -17.283 -5.303 -4.474 1.00 96.50 116 GLY A C 1
ATOM 889 O O . GLY A 1 116 ? -17.323 -6.526 -4.605 1.00 96.50 116 GLY A O 1
ATOM 890 N N . VAL A 1 117 ? -16.251 -4.671 -3.904 1.00 97.75 117 VAL A N 1
ATOM 891 C CA . VAL A 1 117 ? -15.089 -5.382 -3.351 1.00 97.75 117 VAL A CA 1
ATOM 892 C C . VAL A 1 117 ? -15.451 -6.290 -2.171 1.00 97.75 117 VAL A C 1
ATOM 894 O O . VAL A 1 117 ? -16.424 -6.069 -1.454 1.00 97.75 117 VAL A O 1
ATOM 897 N N . ASP A 1 118 ? -14.627 -7.313 -1.954 1.00 96.94 118 ASP A N 1
ATOM 898 C CA . ASP A 1 118 ? -14.854 -8.411 -1.008 1.00 96.94 118 ASP A CA 1
ATOM 899 C C . ASP A 1 118 ? -14.030 -8.303 0.291 1.00 96.94 118 ASP A C 1
ATOM 901 O O . ASP A 1 118 ? -13.914 -9.277 1.031 1.00 96.94 118 ASP A O 1
ATOM 905 N N . PHE A 1 119 ? -13.429 -7.144 0.569 1.00 98.12 119 PHE A N 1
ATOM 906 C CA . PHE A 1 119 ? -12.628 -6.888 1.770 1.00 98.12 119 PHE A CA 1
ATOM 907 C C . PHE A 1 119 ? -13.182 -5.729 2.600 1.00 98.12 119 PHE A C 1
ATOM 909 O O . PHE A 1 119 ? -13.939 -4.895 2.107 1.00 98.12 119 PHE A O 1
ATOM 916 N N . GLU A 1 120 ? -12.774 -5.643 3.868 1.00 98.19 120 GLU A N 1
ATOM 917 C CA . GLU A 1 120 ? -13.168 -4.532 4.734 1.00 98.19 120 GLU A CA 1
ATOM 918 C C . GLU A 1 120 ? -12.432 -3.250 4.343 1.00 98.19 120 GLU A C 1
ATOM 920 O O . GLU A 1 120 ? -11.203 -3.227 4.210 1.00 98.19 120 GLU A O 1
ATOM 925 N N . PHE A 1 121 ? -13.174 -2.154 4.234 1.00 98.38 121 PHE A N 1
ATOM 926 C CA . PHE A 1 121 ? -12.597 -0.839 4.018 1.00 98.38 121 PHE A CA 1
ATOM 927 C C . PHE A 1 121 ? -13.399 0.244 4.728 1.00 98.38 121 PHE A C 1
ATOM 929 O O . PHE A 1 121 ? -14.611 0.129 4.900 1.00 98.38 121 PHE A O 1
ATOM 936 N N . GLU A 1 122 ? -12.726 1.320 5.124 1.00 97.31 122 GLU A N 1
ATOM 937 C CA . GLU A 1 122 ? -13.394 2.488 5.679 1.00 97.31 122 GLU A CA 1
ATOM 938 C C . GLU A 1 122 ? -12.602 3.777 5.471 1.00 97.31 122 GLU A C 1
ATOM 940 O O . GLU A 1 122 ? -11.380 3.771 5.327 1.00 97.31 122 GLU A O 1
ATOM 945 N N . GLY A 1 123 ? -13.306 4.901 5.506 1.00 94.00 123 GLY A N 1
ATOM 946 C CA . GLY A 1 123 ? -12.724 6.217 5.690 1.00 94.00 123 GLY A CA 1
ATOM 947 C C . GLY A 1 123 ? -13.679 7.319 5.244 1.00 94.00 123 GLY A C 1
ATOM 948 O O . GLY A 1 123 ? -14.825 7.090 4.876 1.00 94.00 123 GLY A O 1
ATOM 949 N N . GLU A 1 124 ? -13.258 8.568 5.261 1.00 95.00 124 GLU A N 1
ATOM 950 C CA . GLU A 1 124 ? -11.954 9.068 5.685 1.00 95.00 124 GLU A CA 1
ATOM 951 C C . GLU A 1 124 ? -11.751 9.007 7.212 1.00 95.00 124 GLU A C 1
ATOM 953 O O . GLU A 1 124 ? -12.671 9.320 7.970 1.00 95.00 124 GLU A O 1
ATOM 958 N N . MET A 1 125 ? -10.552 8.642 7.674 1.00 96.38 125 MET A N 1
ATOM 959 C CA . MET A 1 125 ? -10.208 8.629 9.104 1.00 96.38 125 MET A CA 1
ATOM 960 C C . MET A 1 125 ? -8.749 8.991 9.384 1.00 96.38 125 MET A C 1
ATOM 962 O O . MET A 1 125 ? -7.879 8.828 8.532 1.00 96.38 125 MET A O 1
ATOM 966 N N . THR A 1 126 ? -8.441 9.433 10.599 1.00 96.50 126 THR A N 1
ATOM 967 C CA . THR A 1 126 ? -7.055 9.632 11.031 1.00 96.50 126 THR A CA 1
ATOM 968 C C . THR A 1 126 ? -6.330 8.315 11.315 1.00 96.50 126 THR A C 1
ATOM 970 O O . THR A 1 126 ? -6.933 7.277 11.596 1.00 96.50 126 THR A O 1
ATOM 973 N N . VAL A 1 127 ? -4.995 8.341 11.233 1.00 96.12 127 VAL A N 1
ATOM 974 C CA . VAL A 1 127 ? -4.140 7.147 11.399 1.00 96.12 127 VAL A CA 1
ATOM 975 C C . VAL A 1 127 ? -4.270 6.525 12.794 1.00 96.12 127 VAL A C 1
ATOM 977 O O . VAL A 1 127 ? -4.212 5.303 12.932 1.00 96.12 127 VAL A O 1
ATOM 980 N N . ASP A 1 128 ? -4.456 7.341 13.830 1.00 95.81 128 ASP A N 1
ATOM 981 C CA . ASP A 1 128 ? -4.677 6.870 15.198 1.00 95.81 128 ASP A CA 1
ATOM 982 C C . ASP A 1 128 ? -5.984 6.079 15.323 1.00 95.81 128 ASP A C 1
ATOM 984 O O . ASP A 1 128 ? -5.976 5.021 15.952 1.00 95.81 128 ASP A O 1
ATOM 988 N N . VAL A 1 129 ? -7.060 6.511 14.653 1.00 97.19 129 VAL A N 1
ATOM 989 C CA . VAL A 1 129 ? -8.321 5.757 14.582 1.00 97.19 129 VAL A CA 1
ATOM 990 C C . VAL A 1 129 ? -8.138 4.484 13.755 1.00 97.19 129 VAL A C 1
ATOM 992 O O . VAL A 1 129 ? -8.511 3.405 14.205 1.00 97.19 129 VAL A O 1
ATOM 995 N N . ALA A 1 130 ? -7.488 4.565 12.592 1.00 97.56 130 ALA A N 1
ATOM 996 C CA . ALA A 1 130 ? -7.278 3.412 11.712 1.00 97.56 130 ALA A CA 1
ATOM 997 C C . ALA A 1 130 ? -6.493 2.263 12.374 1.00 97.56 130 ALA A C 1
ATOM 999 O O . ALA A 1 130 ? -6.736 1.091 12.086 1.00 97.56 130 ALA A O 1
ATOM 1000 N N . LEU A 1 131 ? -5.534 2.577 13.253 1.00 96.50 131 LEU A N 1
ATOM 1001 C CA . LEU A 1 131 ? -4.597 1.598 13.818 1.00 96.50 131 LEU A CA 1
ATOM 1002 C C . LEU A 1 131 ? -4.920 1.143 15.250 1.00 96.50 131 LEU A C 1
ATOM 1004 O O . LEU A 1 131 ? -4.207 0.263 15.760 1.00 96.50 131 LEU A O 1
ATOM 1008 N N . ASN A 1 132 ? -5.944 1.713 15.896 1.00 95.94 132 ASN A N 1
ATOM 1009 C CA . ASN A 1 132 ? -6.274 1.472 17.302 1.00 95.94 132 ASN A CA 1
ATOM 1010 C C . ASN A 1 132 ? -7.750 1.097 17.500 1.00 95.94 132 ASN A C 1
ATOM 1012 O O . ASN A 1 132 ? -8.639 1.933 17.362 1.00 95.94 132 ASN A O 1
ATOM 1016 N N . LYS A 1 133 ? -8.002 -0.142 17.942 1.00 94.50 133 LYS A N 1
ATOM 1017 C CA . LYS A 1 133 ? -9.360 -0.643 18.190 1.00 94.50 133 LYS A CA 1
ATOM 1018 C C . LYS A 1 133 ? -10.137 0.190 19.217 1.00 94.50 133 LYS A C 1
ATOM 1020 O O . LYS A 1 133 ? -11.299 0.486 18.991 1.00 94.50 133 LYS A O 1
ATOM 1025 N N . ALA A 1 134 ? -9.490 0.637 20.293 1.00 96.62 134 ALA A N 1
ATOM 1026 C CA . ALA A 1 134 ? -10.158 1.452 21.309 1.00 96.62 134 ALA A CA 1
ATOM 1027 C C . ALA A 1 134 ? -10.600 2.820 20.758 1.00 96.62 134 ALA A C 1
ATOM 1029 O O . ALA A 1 134 ? -11.616 3.358 21.182 1.00 96.62 134 ALA A O 1
ATOM 1030 N N . ALA A 1 135 ? -9.858 3.380 19.795 1.00 96.44 135 ALA A N 1
ATOM 1031 C CA . ALA A 1 135 ? -10.275 4.594 19.093 1.00 96.44 135 ALA A CA 1
ATOM 1032 C C . ALA A 1 135 ? -11.418 4.309 18.099 1.00 96.44 135 ALA A C 1
ATOM 1034 O O . ALA A 1 135 ? -12.319 5.130 17.941 1.00 96.44 135 ALA A O 1
ATOM 1035 N N . GLN A 1 136 ? -11.416 3.133 17.463 1.00 95.81 136 GLN A N 1
ATOM 1036 C CA . GLN A 1 136 ? -12.491 2.690 16.569 1.00 95.81 136 GLN A CA 1
ATOM 1037 C C . GLN A 1 136 ? -13.837 2.514 17.286 1.00 95.81 136 GLN A C 1
ATOM 1039 O O . GLN A 1 136 ? -14.874 2.772 16.677 1.00 95.81 136 GLN A O 1
ATOM 1044 N N . ASP A 1 137 ? -13.840 2.132 18.566 1.00 95.12 137 ASP A N 1
ATOM 1045 C CA . ASP A 1 137 ? -15.069 1.911 19.344 1.00 95.12 137 ASP A CA 1
ATOM 1046 C C . ASP A 1 137 ? -15.929 3.186 19.498 1.00 95.12 137 ASP A C 1
ATOM 1048 O O . ASP A 1 137 ? -17.141 3.096 19.697 1.00 95.12 137 ASP A O 1
ATOM 1052 N N . TYR A 1 138 ? -15.344 4.379 19.324 1.00 95.62 138 TYR A N 1
ATOM 1053 C CA . TYR A 1 138 ? -16.087 5.648 19.261 1.00 95.62 138 TYR A CA 1
ATOM 1054 C C . TYR A 1 138 ? -16.872 5.842 17.951 1.00 95.62 138 TYR A C 1
ATOM 1056 O O . TYR A 1 138 ? -17.701 6.747 17.857 1.00 95.62 138 TYR A O 1
ATOM 1064 N N . TYR A 1 139 ? -16.643 4.989 16.950 1.00 95.75 139 TYR A N 1
ATOM 1065 C CA . TYR A 1 139 ? -17.269 5.036 15.630 1.00 95.75 139 TYR A CA 1
ATOM 1066 C C . TYR A 1 139 ? -17.908 3.677 15.296 1.00 95.75 139 TYR A C 1
ATOM 1068 O O . TYR A 1 139 ? -17.453 2.987 14.383 1.00 95.75 139 TYR A O 1
ATOM 1076 N N . PRO A 1 140 ? -18.972 3.265 16.017 1.00 93.44 140 PRO A N 1
ATOM 1077 C CA . PRO A 1 140 ? -19.556 1.922 15.904 1.00 93.44 140 PRO A CA 1
ATOM 1078 C C . PRO A 1 140 ? -20.266 1.655 14.568 1.00 93.44 140 PRO A C 1
ATOM 1080 O O . PRO A 1 140 ? -20.630 0.521 14.282 1.00 93.44 140 PRO A O 1
ATOM 1083 N N . PHE A 1 141 ? -20.485 2.694 13.760 1.00 94.25 141 PHE A N 1
ATOM 1084 C CA . PHE A 1 141 ? -21.063 2.589 12.420 1.00 94.25 141 PHE A CA 1
ATOM 1085 C C . PHE A 1 141 ? -20.041 2.181 11.348 1.00 94.25 141 PHE A C 1
ATOM 1087 O O . PHE A 1 141 ? -20.430 1.942 10.208 1.00 94.25 141 PHE A O 1
ATOM 1094 N N . GLN A 1 142 ? -18.747 2.163 11.683 1.00 95.38 142 GLN A N 1
ATOM 1095 C CA . GLN A 1 142 ? -17.688 1.863 10.728 1.00 95.38 142 GLN A CA 1
ATOM 1096 C C . GLN A 1 142 ? -17.663 0.384 10.328 1.00 95.38 142 GLN A C 1
ATOM 1098 O O . GLN A 1 142 ? -18.026 -0.489 11.115 1.00 95.38 142 GLN A O 1
ATOM 1103 N N . ARG A 1 143 ? -17.156 0.095 9.129 1.00 95.38 143 ARG A N 1
ATOM 1104 C CA . ARG A 1 143 ? -17.083 -1.272 8.582 1.00 95.38 143 ARG A CA 1
ATOM 1105 C C . ARG A 1 143 ? -15.920 -2.115 9.110 1.00 95.38 143 ARG A C 1
ATOM 1107 O O . ARG A 1 143 ? -16.000 -3.338 9.058 1.00 95.38 143 ARG A O 1
ATOM 1114 N N . LEU A 1 144 ? -14.846 -1.491 9.603 1.00 97.44 144 LEU A N 1
ATOM 1115 C CA . LEU A 1 144 ? -13.654 -2.209 10.067 1.00 97.44 144 LEU A CA 1
ATOM 1116 C C . LEU A 1 144 ? -13.933 -2.996 11.354 1.00 97.44 144 LEU A C 1
ATOM 1118 O O . LEU A 1 144 ? -14.278 -2.429 12.395 1.00 97.44 144 LEU A O 1
ATOM 1122 N N . THR A 1 145 ? -13.692 -4.305 11.322 1.00 95.88 145 THR A N 1
ATOM 1123 C CA . THR A 1 145 ? -13.850 -5.180 12.492 1.00 95.88 145 THR A CA 1
ATOM 1124 C C . THR A 1 145 ? -12.672 -5.067 13.461 1.00 95.88 145 THR A C 1
ATOM 1126 O O . THR A 1 145 ? -12.819 -5.308 14.665 1.00 95.88 145 THR A O 1
ATOM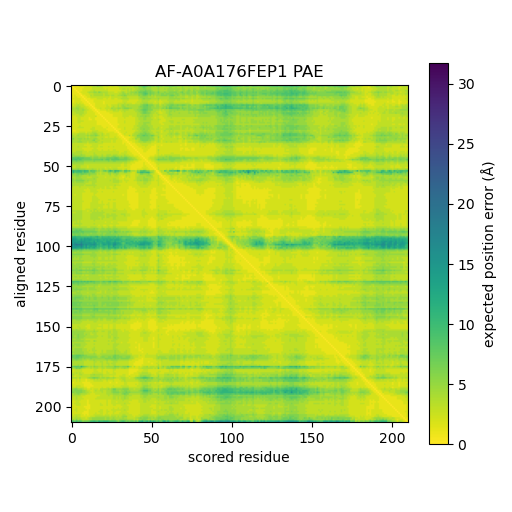 1129 N N . GLY A 1 146 ? -11.516 -4.608 12.979 1.00 96.19 146 GLY A N 1
ATOM 1130 C CA . GLY A 1 146 ? -10.316 -4.370 13.775 1.00 96.19 146 GLY A CA 1
ATOM 1131 C C . GLY A 1 146 ? -9.373 -3.331 13.166 1.00 96.19 146 GLY A C 1
ATOM 1132 O O . GLY A 1 146 ? -9.710 -2.688 12.170 1.00 96.19 146 GLY A O 1
ATOM 1133 N N . PRO A 1 147 ? -8.163 -3.170 13.736 1.00 97.31 147 PRO A N 1
ATOM 1134 C CA . PRO A 1 147 ? -7.166 -2.256 13.197 1.00 97.31 147 PRO A CA 1
ATOM 1135 C C . PRO A 1 147 ? -6.851 -2.558 11.731 1.00 97.31 147 PRO A C 1
ATOM 1137 O O . PRO A 1 147 ? -6.624 -3.720 11.361 1.00 97.31 147 PRO A O 1
ATOM 1140 N N . ALA A 1 148 ? -6.793 -1.503 10.923 1.00 98.25 148 ALA A N 1
ATOM 1141 C CA . ALA A 1 148 ? -6.398 -1.579 9.529 1.00 98.25 148 ALA A CA 1
ATOM 1142 C C . ALA A 1 148 ? -4.958 -2.093 9.399 1.00 98.25 148 ALA A C 1
ATOM 1144 O O . ALA A 1 148 ? -4.088 -1.822 10.235 1.00 98.25 148 ALA A O 1
ATOM 1145 N N . ASN A 1 149 ? -4.709 -2.847 8.334 1.00 97.88 149 ASN A N 1
ATOM 1146 C CA . ASN A 1 149 ? -3.377 -3.311 7.945 1.00 97.88 149 ASN A CA 1
ATOM 1147 C C . ASN A 1 149 ? -2.933 -2.735 6.596 1.00 97.88 149 ASN A C 1
ATOM 1149 O O . ASN A 1 149 ? -1.780 -2.926 6.218 1.00 97.88 149 ASN A O 1
ATOM 1153 N N . ILE A 1 150 ? -3.807 -1.998 5.911 1.00 98.56 150 ILE A N 1
ATOM 1154 C CA . ILE A 1 150 ? -3.515 -1.264 4.682 1.00 98.56 150 ILE A CA 1
ATOM 1155 C C . ILE A 1 150 ? -3.971 0.179 4.888 1.00 98.56 150 ILE A C 1
ATOM 1157 O O . ILE A 1 150 ? -5.129 0.430 5.216 1.00 98.56 150 ILE A O 1
ATOM 1161 N N . LEU A 1 151 ? -3.058 1.126 4.700 1.00 98.56 151 LEU A N 1
ATOM 1162 C CA . LEU A 1 151 ? -3.308 2.556 4.814 1.00 98.56 151 LEU A CA 1
ATOM 1163 C C . LEU A 1 151 ? -3.200 3.194 3.431 1.00 98.56 151 LEU A C 1
ATOM 1165 O O . LEU A 1 151 ? -2.099 3.321 2.886 1.00 98.56 151 LEU A O 1
ATOM 1169 N N . VAL A 1 152 ? -4.345 3.620 2.903 1.00 98.25 152 VAL A N 1
ATOM 1170 C CA . VAL A 1 152 ? -4.437 4.400 1.669 1.00 98.25 152 VAL A CA 1
ATOM 1171 C C . VAL A 1 152 ? -4.277 5.867 2.004 1.00 98.25 152 VAL A C 1
ATOM 1173 O O . VAL A 1 152 ? -5.126 6.457 2.666 1.00 98.25 152 VAL A O 1
ATOM 1176 N N . VAL A 1 153 ? -3.154 6.444 1.588 1.00 96.94 153 VAL A N 1
ATOM 1177 C CA . VAL A 1 153 ? -2.774 7.831 1.883 1.00 96.94 153 VAL A CA 1
ATOM 1178 C C . VAL A 1 153 ? -3.150 8.766 0.727 1.00 96.94 153 VAL A C 1
ATOM 1180 O O . VAL A 1 153 ? -3.220 8.332 -0.419 1.00 96.94 153 VAL A O 1
ATOM 1183 N N . PRO A 1 154 ? -3.355 10.072 0.981 1.00 94.56 154 PRO A N 1
ATOM 1184 C CA . PRO A 1 154 ? -3.940 10.971 -0.015 1.00 94.56 154 PRO A CA 1
ATOM 1185 C C . PRO A 1 154 ? -2.990 11.373 -1.150 1.00 94.56 154 PRO A C 1
ATOM 1187 O O . PRO A 1 154 ? -3.443 11.951 -2.136 1.00 94.56 154 PRO A O 1
ATOM 1190 N N . ALA A 1 155 ? -1.679 11.178 -0.999 1.00 93.81 155 ALA A N 1
ATOM 1191 C CA . ALA A 1 155 ? -0.682 11.579 -1.990 1.00 93.81 155 ALA A CA 1
ATOM 1192 C C . ALA A 1 155 ? 0.664 10.888 -1.741 1.00 93.81 155 ALA A C 1
ATOM 1194 O O . ALA A 1 155 ? 1.001 10.554 -0.596 1.00 93.81 155 ALA A O 1
ATOM 1195 N N . ARG A 1 156 ? 1.490 10.802 -2.790 1.00 92.19 156 ARG A N 1
ATOM 1196 C CA . ARG A 1 156 ? 2.834 10.199 -2.741 1.00 92.19 156 ARG A CA 1
ATOM 1197 C C . ARG A 1 156 ? 3.738 10.810 -1.674 1.00 92.19 156 ARG A C 1
ATOM 1199 O O . ARG A 1 156 ? 4.526 10.107 -1.041 1.00 92.19 156 ARG A O 1
ATOM 1206 N N . HIS A 1 157 ? 3.637 12.121 -1.445 1.00 92.44 157 HIS A N 1
ATOM 1207 C CA . HIS A 1 157 ? 4.436 12.781 -0.410 1.00 92.44 157 HIS A CA 1
ATOM 1208 C C . HIS A 1 157 ? 4.100 12.253 0.990 1.00 92.44 157 HIS A C 1
ATOM 1210 O O . HIS A 1 157 ? 5.000 12.076 1.806 1.00 92.44 157 HIS A O 1
ATOM 1216 N N . SER A 1 158 ? 2.827 11.946 1.261 1.00 93.88 158 SER A N 1
ATOM 1217 C CA . SER A 1 158 ? 2.382 11.429 2.555 1.00 93.88 158 SER A CA 1
ATOM 1218 C C . SER A 1 158 ? 2.928 10.021 2.738 1.00 93.88 158 SER A C 1
ATOM 1220 O O . SER A 1 158 ? 3.522 9.725 3.769 1.00 93.88 158 SER A O 1
ATOM 1222 N N . ALA A 1 159 ? 2.851 9.205 1.685 1.00 93.88 159 ALA A N 1
ATOM 1223 C CA . ALA A 1 159 ? 3.422 7.866 1.653 1.00 93.88 159 ALA A CA 1
ATOM 1224 C C . ALA A 1 159 ? 4.936 7.877 1.944 1.00 93.88 159 ALA A C 1
ATOM 1226 O O . ALA A 1 159 ? 5.421 7.171 2.833 1.00 93.88 159 ALA A O 1
ATOM 1227 N N . SER A 1 160 ? 5.697 8.723 1.237 1.00 91.75 160 SER A N 1
ATOM 1228 C CA . SER A 1 160 ? 7.152 8.798 1.405 1.00 91.75 160 SER A CA 1
ATOM 1229 C C . SER A 1 160 ? 7.571 9.373 2.758 1.00 91.75 160 SER A C 1
ATOM 1231 O O . SER A 1 160 ? 8.599 8.945 3.282 1.00 91.75 160 SER A O 1
ATOM 1233 N N . ILE A 1 161 ? 6.853 10.360 3.298 1.00 94.50 161 ILE A N 1
ATOM 1234 C CA . ILE A 1 161 ? 7.186 10.952 4.600 1.00 94.50 161 ILE A CA 1
ATOM 1235 C C . ILE A 1 161 ? 6.892 9.939 5.707 1.00 94.50 161 ILE A C 1
ATOM 1237 O O . ILE A 1 161 ? 7.765 9.670 6.528 1.00 94.50 161 ILE A O 1
ATOM 1241 N N . SER A 1 162 ? 5.708 9.321 5.704 1.00 95.06 162 SER A N 1
ATOM 1242 C CA . SER A 1 162 ? 5.304 8.366 6.739 1.00 95.06 162 SER A CA 1
ATOM 1243 C C . SER A 1 162 ? 6.196 7.125 6.783 1.00 95.06 162 SER A C 1
ATOM 1245 O O . SER A 1 162 ? 6.601 6.711 7.867 1.00 95.06 162 SER A O 1
ATOM 1247 N N . THR A 1 163 ? 6.555 6.553 5.629 1.00 93.62 163 THR A N 1
ATOM 1248 C CA . THR A 1 163 ? 7.455 5.384 5.580 1.00 93.62 163 THR A CA 1
ATOM 1249 C C . THR A 1 163 ? 8.842 5.708 6.130 1.00 93.62 163 THR A C 1
ATOM 1251 O O . THR A 1 163 ? 9.340 4.976 6.984 1.00 93.62 163 THR A O 1
ATOM 1254 N N . LYS A 1 164 ? 9.435 6.837 5.723 1.00 92.62 164 LYS A N 1
ATOM 1255 C CA . LYS A 1 164 ? 10.752 7.272 6.216 1.00 92.62 164 LYS A CA 1
ATOM 1256 C C . LYS A 1 164 ? 10.736 7.646 7.694 1.00 92.62 164 LYS A C 1
ATOM 1258 O O . LYS A 1 164 ? 11.665 7.295 8.406 1.00 92.62 164 LYS A O 1
ATOM 1263 N N . LEU A 1 165 ? 9.685 8.302 8.188 1.00 95.50 165 LEU A N 1
ATOM 1264 C CA . LEU A 1 165 ? 9.551 8.582 9.622 1.00 95.50 165 LEU A CA 1
ATOM 1265 C C . LEU A 1 165 ? 9.500 7.288 10.442 1.00 95.50 165 LEU A C 1
ATOM 1267 O O . LEU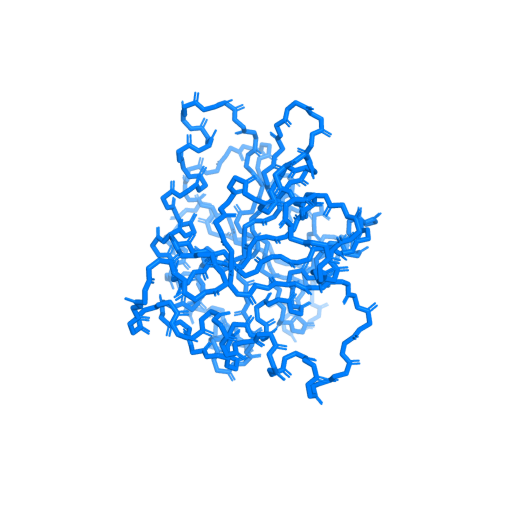 A 1 165 ? 10.179 7.181 11.461 1.00 95.50 165 LEU A O 1
ATOM 1271 N N . MET A 1 166 ? 8.744 6.286 9.986 1.00 95.00 166 MET A N 1
ATOM 1272 C CA . MET A 1 166 ? 8.690 4.983 10.655 1.00 95.00 166 MET A CA 1
ATOM 1273 C C . MET A 1 166 ? 10.036 4.251 10.610 1.00 95.00 166 MET A C 1
ATOM 1275 O O . MET A 1 166 ? 10.414 3.611 11.590 1.00 95.00 166 MET A O 1
ATOM 1279 N N . GLN A 1 167 ? 10.777 4.373 9.511 1.00 92.50 167 GLN A N 1
ATOM 1280 C CA . GLN A 1 167 ? 12.120 3.812 9.389 1.00 92.50 167 GLN A CA 1
ATOM 1281 C C . GLN A 1 167 ? 13.108 4.476 10.357 1.00 92.50 167 GLN A C 1
ATOM 1283 O O . GLN A 1 167 ? 13.725 3.793 11.169 1.00 92.50 167 GLN A O 1
ATOM 1288 N N . GLU A 1 168 ? 13.218 5.805 10.303 1.00 93.50 168 GLU A N 1
ATOM 1289 C CA . GLU A 1 168 ? 14.261 6.566 11.001 1.00 93.50 168 GLU A CA 1
ATOM 1290 C C . GLU A 1 168 ? 13.960 6.766 12.491 1.00 93.50 168 GLU A C 1
ATOM 1292 O O . GLU A 1 168 ? 14.856 6.669 13.326 1.00 93.50 168 GLU A O 1
ATOM 1297 N N . MET A 1 169 ? 12.702 7.040 12.856 1.00 95.31 169 MET A N 1
ATOM 1298 C CA . MET A 1 169 ? 12.336 7.331 14.249 1.00 95.31 169 MET A CA 1
ATOM 1299 C C . MET A 1 169 ? 11.851 6.100 15.009 1.00 95.31 169 MET A C 1
ATOM 1301 O O . MET A 1 169 ? 12.142 5.959 16.196 1.00 95.31 169 MET A O 1
ATOM 1305 N N . ALA A 1 170 ? 11.085 5.222 14.356 1.00 93.38 170 ALA A N 1
ATOM 1306 C CA . ALA A 1 170 ? 10.516 4.043 15.009 1.00 93.38 170 ALA A CA 1
ATOM 1307 C C . ALA A 1 170 ? 11.356 2.771 14.801 1.00 93.38 170 ALA A C 1
ATOM 1309 O O . ALA A 1 170 ? 11.034 1.739 15.390 1.00 93.38 170 ALA A O 1
ATOM 1310 N N . GLY A 1 171 ? 12.414 2.816 13.982 1.00 92.69 171 GLY A N 1
ATOM 1311 C CA . GLY A 1 171 ? 13.236 1.643 13.672 1.00 92.69 171 GLY A CA 1
ATOM 1312 C C . GLY A 1 171 ? 12.438 0.523 13.000 1.00 92.69 171 GLY A C 1
ATOM 1313 O O . GLY A 1 171 ? 12.714 -0.655 13.223 1.00 92.69 171 GLY A O 1
ATOM 1314 N N . ALA A 1 172 ? 11.382 0.866 12.255 1.00 94.19 172 ALA A N 1
ATOM 1315 C CA . ALA A 1 172 ? 10.592 -0.109 11.517 1.00 94.19 172 ALA A CA 1
ATOM 1316 C C . ALA A 1 172 ? 11.398 -0.666 10.337 1.00 94.19 172 ALA A C 1
ATOM 1318 O O . ALA A 1 172 ? 12.094 0.072 9.638 1.00 94.19 172 ALA A O 1
ATOM 1319 N N . THR A 1 173 ? 11.265 -1.964 10.076 1.00 92.25 173 THR A N 1
ATOM 1320 C CA . THR A 1 173 ? 11.792 -2.554 8.845 1.00 92.25 173 THR A CA 1
ATOM 1321 C C . THR A 1 173 ? 10.856 -2.199 7.696 1.00 92.25 173 THR A C 1
ATOM 1323 O O . THR A 1 173 ? 9.650 -2.433 7.776 1.00 92.25 173 THR A O 1
ATOM 1326 N N . VAL A 1 174 ? 11.415 -1.628 6.632 1.00 92.50 174 VAL A N 1
ATOM 1327 C CA . VAL A 1 174 ? 10.678 -1.214 5.436 1.00 92.50 174 VAL A CA 1
ATOM 1328 C C . VAL A 1 174 ? 10.973 -2.196 4.312 1.00 92.50 174 VAL A C 1
ATOM 1330 O O . VAL A 1 174 ? 12.134 -2.422 3.989 1.00 92.50 174 VAL A O 1
ATOM 1333 N N . ILE A 1 175 ? 9.932 -2.763 3.705 1.00 91.31 175 ILE A N 1
ATOM 1334 C CA . ILE A 1 175 ? 10.041 -3.639 2.535 1.00 91.31 175 ILE A CA 1
ATOM 1335 C C . ILE A 1 175 ? 9.263 -3.008 1.380 1.00 91.31 175 ILE A C 1
ATOM 1337 O O . ILE A 1 175 ? 8.082 -2.681 1.516 1.00 91.31 175 ILE A O 1
ATOM 1341 N N . GLY A 1 176 ? 9.926 -2.849 0.236 1.00 87.44 176 GLY A N 1
ATOM 1342 C CA . GLY A 1 176 ? 9.342 -2.292 -0.980 1.00 87.44 176 GLY A CA 1
ATOM 1343 C C . GLY A 1 176 ? 10.009 -0.992 -1.450 1.00 87.44 176 GLY A C 1
ATOM 1344 O O . GLY A 1 176 ? 11.093 -0.642 -0.976 1.00 87.44 176 GLY A O 1
ATOM 1345 N N . PRO A 1 177 ? 9.368 -0.260 -2.378 1.00 91.44 177 PRO A N 1
ATOM 1346 C CA . PRO A 1 177 ? 8.001 -0.468 -2.871 1.00 91.44 177 PRO A CA 1
ATOM 1347 C C . PRO A 1 177 ? 7.816 -1.788 -3.630 1.00 91.44 177 PRO A C 1
ATOM 1349 O O . PRO A 1 177 ? 8.584 -2.107 -4.532 1.00 91.44 177 PRO A O 1
ATOM 1352 N N . ILE A 1 178 ? 6.781 -2.537 -3.253 1.00 94.38 178 ILE A N 1
ATOM 1353 C CA . ILE A 1 178 ? 6.261 -3.694 -3.980 1.00 94.38 178 ILE A CA 1
ATOM 1354 C C . ILE A 1 178 ? 5.390 -3.146 -5.099 1.00 94.38 178 ILE A C 1
ATOM 1356 O O . ILE A 1 178 ? 4.356 -2.531 -4.837 1.00 94.38 178 ILE A O 1
ATOM 1360 N N . LEU A 1 179 ? 5.837 -3.311 -6.335 1.00 94.25 179 LEU A N 1
ATOM 1361 C CA . LEU A 1 179 ? 5.096 -2.834 -7.490 1.00 94.25 179 LEU A CA 1
ATOM 1362 C C . LEU A 1 179 ? 3.977 -3.829 -7.802 1.00 94.25 179 LEU A C 1
ATOM 1364 O O . LEU A 1 179 ? 4.240 -5.022 -7.942 1.00 94.25 179 LEU A O 1
ATOM 1368 N N . SER A 1 180 ? 2.746 -3.327 -7.862 1.00 93.94 180 SER A N 1
ATOM 1369 C CA . SER A 1 180 ? 1.533 -4.097 -8.128 1.00 93.94 180 SER A CA 1
ATOM 1370 C C . SER A 1 180 ? 0.747 -3.495 -9.285 1.00 93.94 180 SER A C 1
ATOM 1372 O O . SER A 1 180 ? 0.865 -2.298 -9.545 1.00 93.94 180 SER A O 1
ATOM 1374 N N . GLY A 1 181 ? -0.061 -4.309 -9.967 1.00 90.56 181 GLY A N 1
ATOM 1375 C CA . GLY A 1 181 ? -0.880 -3.862 -11.100 1.00 90.56 181 GLY A CA 1
ATOM 1376 C C . GLY A 1 181 ? -0.167 -3.902 -12.450 1.00 90.56 181 GLY A C 1
ATOM 1377 O O . GLY A 1 181 ? -0.571 -3.187 -13.356 1.00 90.56 181 GLY A O 1
ATOM 1378 N N . ILE A 1 182 ? 0.872 -4.732 -12.579 1.00 92.12 182 ILE A N 1
ATOM 1379 C CA . ILE A 1 182 ? 1.590 -4.987 -13.834 1.00 92.12 182 ILE A CA 1
ATOM 1380 C C . ILE A 1 182 ? 1.518 -6.485 -14.135 1.00 92.12 182 ILE A C 1
ATOM 1382 O O . ILE A 1 182 ? 1.732 -7.308 -13.251 1.00 92.12 182 ILE A O 1
ATOM 1386 N N . ASP A 1 183 ? 1.308 -6.855 -15.397 1.00 87.31 183 ASP A N 1
ATOM 1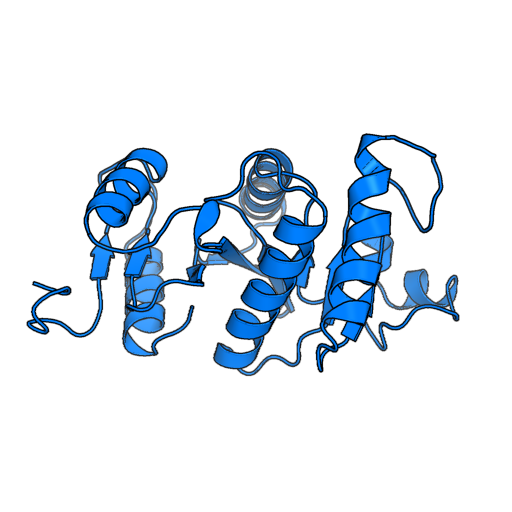387 C CA . ASP A 1 183 ? 1.156 -8.257 -15.831 1.00 87.31 183 ASP A CA 1
ATOM 1388 C C . ASP A 1 183 ? 2.401 -9.143 -15.636 1.00 87.31 183 ASP A C 1
ATOM 1390 O O . ASP A 1 183 ? 2.360 -10.366 -15.819 1.00 87.31 183 ASP A O 1
ATOM 1394 N N . LYS A 1 184 ? 3.552 -8.540 -15.327 1.00 92.06 184 LYS A N 1
ATOM 1395 C CA . LYS A 1 184 ? 4.825 -9.233 -15.118 1.00 92.06 184 LYS A CA 1
ATOM 1396 C C . LYS A 1 184 ? 5.366 -8.931 -13.734 1.00 92.06 184 LYS A C 1
ATOM 1398 O O . LYS A 1 184 ? 5.285 -7.805 -13.259 1.00 92.06 184 LYS A O 1
ATOM 1403 N N . SER A 1 185 ? 6.029 -9.925 -13.146 1.00 93.88 185 SER A N 1
ATOM 1404 C CA . SER A 1 185 ? 6.672 -9.757 -11.849 1.00 93.88 185 SER A CA 1
ATOM 1405 C C . SER A 1 185 ? 7.919 -8.877 -11.967 1.00 93.88 185 SER A C 1
ATOM 1407 O O . SER A 1 185 ? 8.987 -9.316 -12.405 1.00 93.88 185 SER A O 1
ATOM 1409 N N . ILE A 1 186 ? 7.765 -7.601 -11.624 1.00 94.94 186 ILE A N 1
ATOM 1410 C CA . ILE A 1 186 ? 8.810 -6.583 -11.712 1.00 94.94 186 ILE A CA 1
ATOM 1411 C C . ILE A 1 186 ? 8.875 -5.859 -10.378 1.00 94.94 186 ILE A C 1
ATOM 1413 O O . ILE A 1 186 ? 7.874 -5.334 -9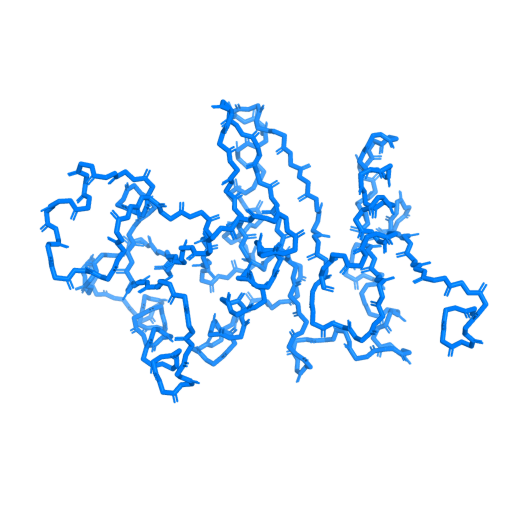.913 1.00 94.94 186 ILE A O 1
ATOM 1417 N N . GLN A 1 187 ? 10.060 -5.795 -9.783 1.00 94.94 187 GLN A N 1
ATOM 1418 C CA . GLN A 1 187 ? 10.287 -5.137 -8.505 1.00 94.94 187 GLN A CA 1
ATOM 1419 C C . GLN A 1 187 ? 11.407 -4.101 -8.602 1.00 94.94 187 GLN A C 1
ATOM 1421 O O . GLN A 1 187 ? 12.427 -4.301 -9.274 1.00 94.94 187 GLN A O 1
ATOM 1426 N N . ILE A 1 188 ? 11.202 -2.968 -7.927 1.00 93.19 188 ILE A N 1
ATOM 1427 C CA . ILE A 1 188 ? 12.101 -1.813 -7.978 1.00 93.19 188 ILE A CA 1
ATOM 1428 C C . ILE A 1 188 ? 12.720 -1.591 -6.599 1.00 93.19 188 ILE A C 1
ATOM 1430 O O . ILE A 1 188 ? 12.047 -1.226 -5.641 1.00 93.19 188 ILE A O 1
ATOM 1434 N N . CYS A 1 189 ? 14.035 -1.758 -6.526 1.00 92.62 189 CYS A N 1
ATOM 1435 C CA . CYS A 1 189 ? 14.859 -1.373 -5.390 1.00 92.62 189 CYS A CA 1
ATOM 1436 C C . CYS A 1 189 ? 15.236 0.117 -5.457 1.00 92.62 189 CYS A C 1
ATOM 1438 O O . CYS A 1 189 ? 15.185 0.757 -6.511 1.00 92.62 189 CYS A O 1
ATOM 1440 N N . SER A 1 190 ? 15.678 0.656 -4.321 1.00 86.62 190 SER A N 1
ATOM 1441 C CA . SER A 1 190 ? 16.291 1.982 -4.219 1.00 86.62 190 SER A CA 1
ATOM 1442 C C . SER A 1 190 ? 17.809 1.885 -4.390 1.00 86.62 190 SER A C 1
ATOM 1444 O O . SER A 1 190 ? 18.416 0.857 -4.098 1.00 86.62 190 SER A O 1
ATOM 1446 N N . SER A 1 191 ? 18.459 2.992 -4.757 1.00 85.81 191 SER A N 1
ATOM 1447 C CA . SER A 1 191 ? 19.925 3.101 -4.728 1.00 85.81 191 SER A CA 1
ATOM 1448 C C . SER A 1 191 ? 20.530 2.976 -3.325 1.00 85.81 191 SER A C 1
ATOM 1450 O O . SER A 1 191 ? 21.738 2.843 -3.179 1.00 85.81 191 SER A O 1
ATOM 1452 N N . THR A 1 192 ? 19.695 3.063 -2.291 1.00 85.25 192 THR A N 1
ATOM 1453 C CA . THR A 1 192 ? 20.070 2.879 -0.884 1.00 85.25 192 THR A CA 1
ATOM 1454 C C . THR A 1 192 ? 19.761 1.474 -0.365 1.00 85.25 192 THR A C 1
ATOM 1456 O O . THR A 1 192 ? 19.935 1.228 0.824 1.00 85.25 192 THR A O 1
ATOM 1459 N N . SER A 1 193 ? 19.261 0.571 -1.216 1.00 87.12 193 SER A N 1
ATOM 1460 C CA . SER A 1 193 ? 18.900 -0.788 -0.815 1.00 87.12 193 SER A CA 1
ATOM 1461 C C . SER A 1 193 ? 20.130 -1.597 -0.409 1.00 87.12 193 SER A C 1
ATOM 1463 O O . SER A 1 193 ? 21.139 -1.641 -1.113 1.00 87.12 193 SER A O 1
ATOM 1465 N N . THR A 1 194 ? 20.021 -2.272 0.728 1.00 90.38 194 THR A N 1
ATOM 1466 C CA . THR A 1 194 ? 21.002 -3.238 1.218 1.00 90.38 194 THR A CA 1
ATOM 1467 C C . THR A 1 194 ? 20.902 -4.563 0.454 1.00 90.38 194 THR A C 1
ATOM 1469 O O . THR A 1 194 ? 19.941 -4.815 -0.276 1.00 90.38 194 THR A O 1
ATOM 1472 N N . ALA A 1 195 ? 21.876 -5.460 0.650 1.00 92.81 195 ALA A N 1
ATOM 1473 C CA . ALA A 1 195 ? 21.809 -6.815 0.096 1.00 92.81 195 ALA A CA 1
ATOM 1474 C C . ALA A 1 195 ? 20.549 -7.571 0.563 1.00 92.81 195 ALA A C 1
ATOM 1476 O O . ALA A 1 195 ? 19.927 -8.276 -0.229 1.00 92.81 195 ALA A O 1
ATOM 1477 N N . SER A 1 196 ? 20.143 -7.373 1.822 1.00 91.06 196 SER A N 1
ATOM 1478 C CA . SER A 1 196 ? 18.920 -7.954 2.380 1.00 91.06 196 SER A CA 1
ATOM 1479 C C . SER A 1 196 ? 17.663 -7.408 1.704 1.00 91.06 196 SER A C 1
ATOM 1481 O O . SER A 1 196 ? 16.755 -8.178 1.409 1.00 91.06 196 SER A O 1
ATOM 1483 N N . ASP A 1 197 ? 17.621 -6.109 1.394 1.00 91.06 197 ASP A N 1
ATOM 1484 C CA . ASP A 1 197 ? 16.481 -5.513 0.688 1.00 91.06 197 ASP A CA 1
ATOM 1485 C C . ASP A 1 197 ? 16.348 -6.094 -0.721 1.00 91.06 197 ASP A C 1
ATOM 1487 O O . ASP A 1 197 ? 15.259 -6.487 -1.132 1.00 91.06 197 ASP A O 1
ATOM 1491 N N . ILE A 1 198 ? 17.465 -6.218 -1.446 1.00 93.88 198 ILE A N 1
ATOM 1492 C CA . ILE A 1 198 ? 17.482 -6.807 -2.792 1.00 93.88 198 ILE A CA 1
ATOM 1493 C C . ILE A 1 198 ? 17.038 -8.274 -2.744 1.00 93.88 198 ILE A C 1
ATOM 1495 O O . ILE A 1 198 ? 16.247 -8.695 -3.589 1.00 93.88 198 ILE A O 1
ATOM 1499 N N . LEU A 1 199 ? 17.503 -9.041 -1.753 1.00 94.56 199 LEU A N 1
ATOM 1500 C CA . LEU A 1 199 ? 17.077 -10.425 -1.550 1.00 94.56 199 LEU A CA 1
ATOM 1501 C C . LEU A 1 199 ? 15.568 -10.512 -1.287 1.00 94.56 199 LEU A C 1
ATOM 1503 O O . LEU A 1 199 ? 14.892 -11.319 -1.922 1.00 94.56 199 LEU A O 1
ATOM 1507 N N . ASN A 1 200 ? 15.026 -9.657 -0.417 1.00 93.44 200 ASN A N 1
ATOM 1508 C CA . ASN A 1 200 ? 13.590 -9.608 -0.140 1.00 93.44 200 ASN A CA 1
ATOM 1509 C C . ASN A 1 200 ? 12.787 -9.299 -1.411 1.00 93.44 200 ASN A C 1
ATOM 1511 O O . ASN A 1 200 ? 11.824 -10.004 -1.708 1.00 93.44 200 ASN A O 1
ATOM 1515 N N . MET A 1 201 ? 13.211 -8.313 -2.209 1.00 94.69 201 MET A N 1
ATOM 1516 C CA . MET A 1 201 ? 12.542 -7.997 -3.477 1.00 94.69 201 MET A CA 1
ATOM 1517 C C . MET A 1 201 ? 12.637 -9.145 -4.491 1.00 94.69 201 MET A C 1
ATOM 1519 O O . MET A 1 201 ? 11.686 -9.380 -5.234 1.00 94.69 201 MET A O 1
ATOM 1523 N N . ALA A 1 202 ? 13.744 -9.894 -4.508 1.00 95.19 202 ALA A N 1
ATOM 1524 C CA . ALA A 1 202 ? 13.886 -11.080 -5.351 1.00 95.19 202 ALA A CA 1
ATOM 1525 C C . ALA A 1 202 ? 12.952 -12.219 -4.928 1.00 95.19 202 ALA A C 1
ATOM 1527 O O . ALA A 1 202 ? 12.355 -12.856 -5.794 1.00 95.19 202 ALA A O 1
ATOM 1528 N N . VAL A 1 203 ? 12.771 -12.444 -3.622 1.00 94.81 203 VAL A N 1
ATOM 1529 C CA . VAL A 1 203 ? 11.792 -13.417 -3.113 1.00 94.81 203 VAL A CA 1
ATOM 1530 C C . VAL A 1 203 ? 10.374 -12.999 -3.496 1.00 94.81 203 VAL A C 1
ATOM 1532 O O . VAL A 1 203 ? 9.617 -13.822 -4.004 1.00 94.81 203 VAL A O 1
ATOM 1535 N N . LEU A 1 204 ? 10.023 -11.722 -3.323 1.00 94.06 204 LEU A N 1
ATOM 1536 C CA . LEU A 1 204 ? 8.711 -11.205 -3.723 1.00 94.06 204 LEU A CA 1
ATOM 1537 C C . LEU A 1 204 ? 8.462 -11.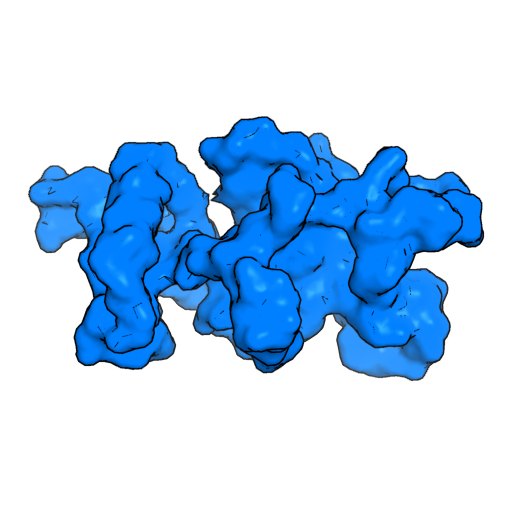386 -5.226 1.00 94.06 204 LEU A C 1
ATOM 1539 O O . LEU A 1 204 ? 7.384 -11.836 -5.614 1.00 94.06 204 LEU A O 1
ATOM 1543 N N . ALA A 1 205 ? 9.471 -11.117 -6.061 1.00 94.50 205 ALA A N 1
ATOM 1544 C CA . ALA A 1 205 ? 9.378 -11.339 -7.499 1.00 94.50 205 ALA A CA 1
ATOM 1545 C C . ALA A 1 205 ? 9.209 -12.832 -7.848 1.00 94.50 205 ALA A C 1
ATOM 1547 O O . ALA A 1 205 ? 8.339 -13.206 -8.631 1.00 94.50 205 ALA A O 1
ATOM 1548 N N . ALA A 1 206 ? 9.990 -13.717 -7.223 1.00 94.06 206 ALA A N 1
ATOM 1549 C CA . ALA A 1 206 ? 9.896 -15.161 -7.447 1.00 94.06 206 ALA A CA 1
ATOM 1550 C C . ALA A 1 206 ? 8.524 -15.732 -7.042 1.00 94.06 206 ALA A C 1
ATOM 1552 O O . ALA A 1 206 ? 7.982 -16.600 -7.727 1.00 94.06 206 ALA A O 1
ATOM 1553 N N . CYS A 1 207 ? 7.939 -15.208 -5.963 1.00 93.12 207 CYS A N 1
ATOM 1554 C CA . CYS A 1 207 ? 6.610 -15.576 -5.480 1.00 93.12 207 CYS A CA 1
ATOM 1555 C 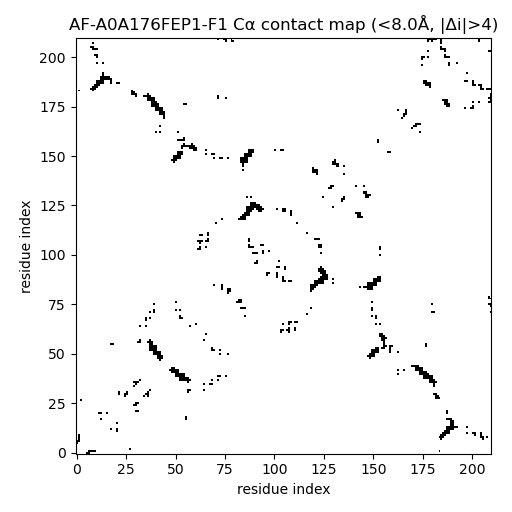C . CYS A 1 207 ? 5.463 -14.888 -6.239 1.00 93.12 207 CYS A C 1
ATOM 1557 O O . CYS A 1 207 ? 4.306 -15.139 -5.913 1.00 93.12 207 CYS A O 1
ATOM 1559 N N . LYS A 1 208 ? 5.760 -14.039 -7.238 1.00 90.00 208 LYS A N 1
ATOM 1560 C CA . LYS A 1 208 ? 4.771 -13.253 -7.997 1.00 90.00 208 LYS A CA 1
ATOM 1561 C C . LYS A 1 208 ? 3.871 -12.404 -7.092 1.00 90.00 208 LYS A C 1
ATOM 1563 O O . LYS A 1 208 ? 2.668 -12.313 -7.307 1.00 90.00 208 LYS A O 1
ATOM 1568 N N . VAL A 1 209 ? 4.466 -11.807 -6.060 1.00 88.38 209 VAL A N 1
ATOM 1569 C CA . VAL A 1 209 ? 3.775 -10.851 -5.192 1.00 88.38 209 VAL A CA 1
ATOM 1570 C C . VAL A 1 209 ? 3.753 -9.490 -5.878 1.00 88.38 209 VAL A C 1
ATOM 1572 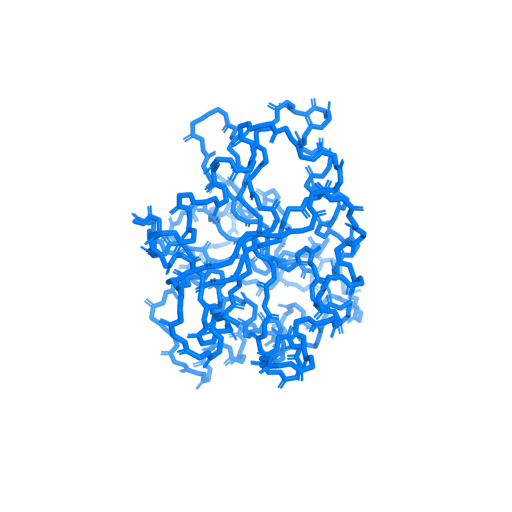O O . VAL A 1 209 ? 4.818 -8.954 -6.193 1.00 88.38 209 VAL A O 1
ATOM 1575 N N . GLY A 1 210 ? 2.553 -8.929 -6.029 1.00 78.88 210 GLY A N 1
ATOM 1576 C CA . GLY A 1 210 ? 2.332 -7.631 -6.672 1.00 78.88 210 GLY A CA 1
ATOM 1577 C C . GLY A 1 210 ? 1.584 -7.785 -7.979 1.00 78.88 210 GLY A C 1
ATOM 1578 O O . GLY A 1 210 ? 2.015 -8.624 -8.791 1.00 78.88 210 GLY A O 1
#

Mean predicted aligned error: 3.63 Å

pLDDT: mean 93.6, std 4.07, range [74.81, 98.75]

Radius of gyration: 16.69 Å; Cα contacts (8 Å, |Δi|>4): 437; chains: 1; bounding box: 43×36×46 Å

Nearest PDB structures (foldseek):
  6znu-assembly1_C  TM=9.294E-01  e=3.239E-19  Bdellovibrio bacteriovorus HD100
  6znr-assembly1_E  TM=9.322E-01  e=2.314E-18  Bdellovibrio bacteriovorus HD100
  6znk-assembly2_H  TM=9.316E-01  e=2.460E-18  Bdellovibrio bacteriovorus HD100
  6zn9-assembly1_C  TM=9.299E-01  e=5.815E-18  Bdellovibrio bacteriovorus HD100
  6zne-assembly1_F  TM=9.267E-01  e=2.389E-17  Bdellovibrio bacteriovorus HD100

Secondary structure (DSSP, 8-state):
-GGGTS-S-EEE-TTS-HHHHHHHHHTTS--SGGGT-EEEEEEEETTEEEEEE-SSS-SS--HHHHHHHHHHHHHHHHHTT---EEEEE-SSBTTBS--HHHHHHHHHHHHHHHHT-SSEEEEEE-HHHHH-HHHHTT-TT-S-SS--SEEE-SSHHHHHHHHHHHHHTT--EEEEEEEES-SS-EEE--TT--HHHHHHHHHHHHTT--

Sequence (210 aa):
MLAHGHGDGLVTGATRKSAHVLDRINHVFDAGAEHGAVGVTALLHKGRIVMITDTLVHEWPDEEDLATIAERGAHVARNLGIEPRVAFVSFSTFGYPRSERAEKMHRAPKVLESRGVDFEFEGEMTVDVALNKAAQDYYPFQRLTGPANILVVPARHSASISTKLMQEMAGATVIGPILSGIDKSIQICSSTSTASDILNMAVLAACKVG

Foldseek 3Di:
DQLVVPDQEAEDALAHALLVVQVVVVVRWVQALVLLKKFWKWWAAPNATAIEIHLHHFAADALLSLLSRLVQLCLLCVLVVHQAAEELEDPAWPQPPPDPLQVRSVNNVVVNVVVVDDGHYDDDHHQCCQAAPVSVVVVVVGRGPHHGRYYRYRGNVVSNVVQVCCCPVVVIDMAASQITSIPGLYGHDHNPDDPVNSVRSVVCSVSVRD

Solvent-accessible surface area (backbone atoms only — not comparable to full-atom values): 10972 Å² total; per-residue (Å²): 92,60,94,76,66,74,42,84,51,46,74,45,30,57,86,39,60,55,72,62,48,46,55,61,44,42,76,78,42,64,52,41,52,95,54,56,17,32,12,33,28,40,35,40,48,96,94,42,70,38,32,40,26,27,55,70,52,44,65,73,49,52,31,68,50,46,29,49,42,46,54,45,43,38,50,40,30,47,68,71,74,37,86,46,26,36,23,28,35,44,93,25,45,79,69,44,71,77,45,82,83,50,46,42,39,47,45,14,52,58,49,37,58,74,68,63,66,92,60,42,52,40,50,22,25,28,61,67,44,36,60,28,55,80,56,37,62,81,47,78,86,57,65,59,92,57,51,39,37,30,39,38,47,69,27,20,67,54,28,50,49,54,53,49,48,38,35,74,75,67,68,25,49,76,47,66,42,39,36,19,48,38,102,58,30,47,28,50,39,44,60,81,56,48,74,66,52,53,49,52,44,45,52,35,20,74,69,53,46,55